Protein AF-0000000074491712 (afdb_homodimer)

Solvent-accessible surface area (backbone atoms only — not comparable to full-atom values): 19274 Å² total; per-residue (Å²): 120,82,74,76,78,60,51,28,36,34,35,52,38,65,71,47,64,37,21,52,49,26,50,54,48,39,61,74,57,46,64,56,90,56,31,32,39,34,42,34,32,68,41,78,50,74,58,82,58,86,63,70,78,71,62,66,70,62,84,66,76,57,68,66,53,56,50,50,48,52,49,50,49,52,51,52,49,53,50,49,50,54,47,42,73,74,40,67,84,36,53,76,43,80,44,80,40,74,35,70,92,52,58,65,32,59,56,52,40,47,52,38,59,75,66,60,30,55,30,37,37,32,35,27,54,47,58,89,79,50,86,63,40,54,52,41,69,49,57,46,48,33,60,24,61,39,75,36,23,31,34,41,28,48,34,74,67,74,74,67,86,62,90,66,55,74,73,59,80,80,68,108,122,81,72,75,78,60,51,27,37,35,36,50,38,64,77,47,67,38,23,52,49,25,50,53,49,40,62,75,57,46,64,56,91,55,30,32,39,33,41,32,33,67,40,77,52,74,56,82,58,84,62,72,77,72,64,64,72,60,85,66,77,57,68,67,54,56,50,50,48,51,48,51,49,52,50,52,49,52,49,49,49,54,48,41,73,76,40,67,83,35,51,74,44,79,42,79,42,74,33,71,93,52,58,64,33,57,56,52,39,48,51,38,60,74,68,60,30,55,31,37,37,31,35,28,55,45,57,89,80,51,85,63,38,53,52,41,70,48,57,46,48,33,59,24,61,38,73,36,23,32,36,41,28,47,32,74,67,73,76,68,86,66,90,53,56,79,59,64,74,81,69,104

Sequence (344 aa):
MPAPKARVIVVALDHTPTSAHALTYLLDNVVRLGDRLVLVSVGVTEGPEWADVVDAAAGVPDPNLKEAEAQAAALLHDAEKLVKDRFAGNEITVLRRPVTGSSVHNMIVEVCDEVNANLLVMGSRNRPGFKRIILGSVSDECAHRAKCAVLIVKDDRPEEEGNSRWPVWARLMPAPKARVIVVALDHTPTSAHALTYLLDNVVRLGDRLVLVSVGVTEGPEWADVVDAAAGVPDPNLKEAEAQAAALLHDAEKLVKDRFAGNEITVLRRPVTGSSVHNMIVEVCDEVNANLLVMGSRNRPGFKRIILGSVSDECAHRAKCAVLIVKDDRPEEEGNSRWPVWARL

Organism: Spizellomyces punctatus (strain DAOM BR117) (NCBI:txid645134)

Foldseek 3Di:
DPDPQAAEEEQEDDQDVQSVVQLVCCLVPPDDARHEYEYEYEAAPPDPDPDDPPPVVPPPDDPVNVVSVVLVVVVQVLSVVLCCVSHVRYHYHYYYHYDDVDDPLVVSQVVCVVVVHQEYIGEAEQDPPPPPRDGDPNLVVNCVPHPHHYHYHYDDPPPPPDPPRVPPPSVD/DPDPQAAEEEQEDDQDLQSVVQLVCCLVPPDDARHEYEYEYEAAPPDPDPDDPPPVVPPPDDPVNVVRVVLVVVVQVLSVVLCCVSHVRYHYHYYYHYPDVDDPLVVSQVVCVVVVHQEYIGEAEQDPPPPPRDGDPNLVVNCVPHPHHYHYHYDDPPPPPDPPRVHCPSVD

Nearest PDB structures (foldseek):
  1mjh-assembly1_B  TM=8.005E-01  e=1.257E-08  Methanocaldococcus jannaschii
  3hgm-assembly2_D  TM=7.617E-01  e=1.945E-07  Halomonas elongata
  6hcd-assembly1_A  TM=7.896E-01  e=8.667E-07  Archaeoglobus fulgidus
  2dum-assembly2_C  TM=7.178E-01  e=3.007E-07  Pyrococcus horikoshii OT3
  3hgm-assembly2_C  TM=7.707E-01  e=2.347E-06  Halomonas elongata

Structure (mmCIF, N/CA/C/O backbone):
data_AF-0000000074491712-model_v1
#
loop_
_entity.id
_entity.type
_entity.pdbx_description
1 polymer 'UspA domain-containing protein'
#
loop_
_atom_site.group_PDB
_atom_site.id
_atom_site.type_symbol
_atom_site.label_atom_id
_atom_site.label_alt_id
_atom_site.label_comp_id
_atom_site.label_asym_id
_atom_site.label_entity_id
_atom_site.label_seq_id
_atom_site.pdbx_PDB_ins_code
_atom_site.Cartn_x
_atom_site.Cartn_y
_atom_site.Cartn_z
_atom_site.occupancy
_atom_site.B_iso_or_equiv
_atom_site.auth_seq_id
_atom_site.auth_comp_id
_atom_site.auth_asym_id
_atom_site.auth_atom_id
_atom_site.pdbx_PDB_model_num
ATOM 1 N N . MET A 1 1 ? 22.047 12.461 -18.047 1 50.59 1 MET A N 1
ATOM 2 C CA . MET A 1 1 ? 20.703 11.938 -17.906 1 50.59 1 MET A CA 1
ATOM 3 C C . MET A 1 1 ? 19.953 12.625 -16.766 1 50.59 1 MET A C 1
ATOM 5 O O . MET A 1 1 ? 20.562 12.945 -15.734 1 50.59 1 MET A O 1
ATOM 9 N N . PRO A 1 2 ? 18.984 13.359 -17.219 1 55.28 2 PRO A N 1
ATOM 10 C CA . PRO A 1 2 ? 18.344 14.07 -16.109 1 55.28 2 PRO A CA 1
ATOM 11 C C . PRO A 1 2 ? 18.156 13.188 -14.867 1 55.28 2 PRO A C 1
ATOM 13 O O . PRO A 1 2 ? 18 11.969 -14.992 1 55.28 2 PRO A O 1
ATOM 16 N N . ALA A 1 3 ? 18.703 13.703 -13.766 1 60.53 3 ALA A N 1
ATOM 17 C CA . ALA A 1 3 ? 18.547 12.961 -12.516 1 60.53 3 ALA A CA 1
ATOM 18 C C . ALA A 1 3 ? 17.125 12.43 -12.359 1 60.53 3 ALA A C 1
ATOM 20 O O . ALA A 1 3 ? 16.172 13.078 -12.766 1 60.53 3 ALA A O 1
ATOM 21 N N . PRO A 1 4 ? 17.047 11.156 -12.164 1 68 4 PRO A N 1
ATOM 22 C CA . PRO A 1 4 ? 15.695 10.625 -12.008 1 68 4 PRO A CA 1
ATOM 23 C C . PRO A 1 4 ? 14.852 11.43 -11.023 1 68 4 PRO A C 1
ATOM 25 O O . PRO A 1 4 ? 15.383 11.984 -10.055 1 68 4 PRO A O 1
ATOM 28 N N . LYS A 1 5 ? 13.734 11.922 -11.5 1 80.38 5 LYS A N 1
ATOM 29 C CA . LYS A 1 5 ? 12.836 12.68 -10.641 1 80.38 5 LYS A CA 1
ATOM 30 C C . LYS A 1 5 ? 12.609 11.969 -9.312 1 80.38 5 LYS A C 1
ATOM 32 O O . LYS A 1 5 ? 12.398 10.758 -9.281 1 80.38 5 LYS A O 1
ATOM 37 N N . ALA A 1 6 ? 12.867 12.672 -8.203 1 91.75 6 ALA A N 1
ATOM 38 C CA . ALA A 1 6 ? 12.703 12.141 -6.855 1 91.75 6 ALA A CA 1
ATOM 39 C C . ALA A 1 6 ? 11.289 11.594 -6.656 1 91.75 6 ALA A C 1
ATOM 41 O O . ALA A 1 6 ? 10.312 12.188 -7.113 1 91.75 6 ALA A O 1
ATOM 42 N N . ARG A 1 7 ? 11.203 10.461 -6.141 1 96.12 7 ARG A N 1
ATOM 43 C CA . ARG A 1 7 ? 9.906 9.922 -5.73 1 96.12 7 ARG A CA 1
ATOM 44 C C . ARG A 1 7 ? 9.281 10.773 -4.629 1 96.12 7 ARG A C 1
ATOM 46 O O . ARG A 1 7 ? 9.961 11.156 -3.676 1 96.12 7 ARG A O 1
ATOM 53 N N . VAL A 1 8 ? 8.031 11.125 -4.852 1 98 8 VAL A N 1
ATOM 54 C CA . VAL A 1 8 ? 7.305 11.891 -3.844 1 98 8 VAL A CA 1
ATOM 55 C C . VAL A 1 8 ? 6.391 10.961 -3.049 1 98 8 VAL A C 1
ATOM 57 O O . VAL A 1 8 ? 5.488 10.328 -3.613 1 98 8 VAL A O 1
ATOM 60 N N . ILE A 1 9 ? 6.59 10.883 -1.77 1 98.38 9 ILE A N 1
ATOM 61 C CA . ILE A 1 9 ? 5.824 10.016 -0.88 1 98.38 9 ILE A CA 1
ATOM 62 C C . ILE A 1 9 ? 5.047 10.867 0.121 1 98.38 9 ILE A C 1
ATOM 64 O O . ILE A 1 9 ? 5.633 11.672 0.854 1 98.38 9 ILE A O 1
ATOM 68 N N . VAL A 1 10 ? 3.717 10.695 0.136 1 98.31 10 VAL A N 1
ATOM 69 C CA . VAL A 1 10 ? 2.852 11.391 1.085 1 98.31 10 VAL A CA 1
ATOM 70 C C . VAL A 1 10 ? 2.488 10.445 2.232 1 98.31 10 VAL A C 1
ATOM 72 O O . VAL A 1 10 ? 2.113 9.297 2.006 1 98.31 10 VAL A O 1
ATOM 75 N N . VAL A 1 11 ? 2.635 10.938 3.438 1 97.56 11 VAL A N 1
ATOM 76 C CA . VAL A 1 11 ? 2.223 10.188 4.621 1 97.56 11 VAL A CA 1
ATOM 77 C C . VAL A 1 11 ? 1.114 10.945 5.352 1 97.56 11 VAL A C 1
ATOM 79 O O . VAL A 1 11 ? 1.299 12.094 5.75 1 97.56 11 VAL A O 1
ATOM 82 N N . ALA A 1 12 ? -0.032 10.266 5.461 1 94.94 12 ALA A N 1
ATOM 83 C CA . ALA A 1 12 ? -1.134 10.844 6.227 1 94.94 12 ALA A CA 1
ATOM 84 C C . ALA A 1 12 ? -0.988 10.539 7.715 1 94.94 12 ALA A C 1
ATOM 86 O O . ALA A 1 12 ? -0.988 9.375 8.117 1 94.94 12 ALA A O 1
ATOM 87 N N . LEU A 1 13 ? -0.899 11.586 8.469 1 91.69 13 LEU A N 1
ATOM 88 C CA . LEU A 1 13 ? -0.65 11.43 9.898 1 91.69 13 LEU A CA 1
ATOM 89 C C . LEU A 1 13 ? -1.792 12.031 10.719 1 91.69 13 LEU A C 1
ATOM 91 O O . LEU A 1 13 ? -2.348 13.062 10.352 1 91.69 13 LEU A O 1
ATOM 95 N N . ASP A 1 14 ? -2.135 11.219 11.734 1 81.19 14 ASP A N 1
ATOM 96 C CA . ASP A 1 14 ? -3.041 11.742 12.758 1 81.19 14 ASP A CA 1
ATOM 97 C C . ASP A 1 14 ? -2.475 11.531 14.156 1 81.19 14 ASP A C 1
ATOM 99 O O . ASP A 1 14 ? -1.271 11.312 14.32 1 81.19 14 ASP A O 1
ATOM 103 N N . HIS A 1 15 ? -3.285 11.656 15.18 1 74.44 15 HIS A N 1
ATOM 104 C CA . HIS A 1 15 ? -2.777 11.609 16.547 1 74.44 15 HIS A CA 1
ATOM 105 C C . HIS A 1 15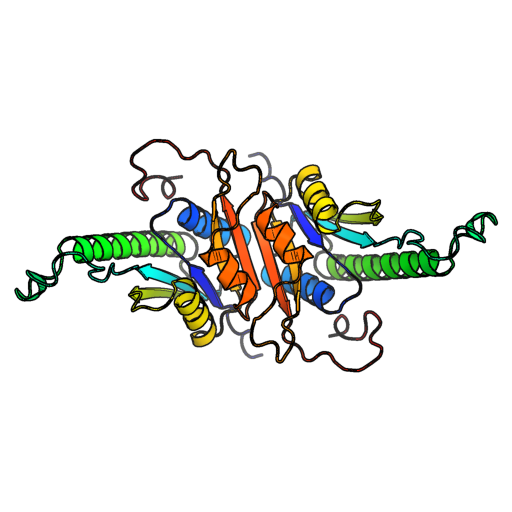 ? -2.756 10.172 17.078 1 74.44 15 HIS A C 1
ATOM 107 O O . HIS A 1 15 ? -2.389 9.938 18.234 1 74.44 15 HIS A O 1
ATOM 113 N N . THR A 1 16 ? -3.074 9.25 16.219 1 74.88 16 THR A N 1
ATOM 114 C CA . THR A 1 16 ? -3.182 7.867 16.672 1 74.88 16 THR A CA 1
ATOM 115 C C . THR A 1 16 ? -1.846 7.148 16.516 1 74.88 16 THR A C 1
ATOM 117 O O . THR A 1 16 ? -1.044 7.484 15.648 1 74.88 16 THR A O 1
ATOM 120 N N . PRO A 1 17 ? -1.584 6.16 17.344 1 78.62 17 PRO A N 1
ATOM 121 C CA . PRO A 1 17 ? -0.39 5.324 17.188 1 78.62 17 PRO A CA 1
ATOM 122 C C . PRO A 1 17 ? -0.331 4.613 15.844 1 78.62 17 PRO A C 1
ATOM 124 O O . PRO A 1 17 ? 0.758 4.324 15.344 1 78.62 17 PRO A O 1
ATOM 127 N N . THR A 1 18 ? -1.456 4.445 15.289 1 84.5 18 THR A N 1
ATOM 128 C CA . THR A 1 18 ? -1.549 3.748 14.008 1 84.5 18 THR A CA 1
ATOM 129 C C . THR A 1 18 ? -0.843 4.539 12.914 1 84.5 18 THR A C 1
ATOM 131 O O . THR A 1 18 ? -0.103 3.971 12.102 1 84.5 18 THR A O 1
ATOM 134 N N . SER A 1 19 ? -1.034 5.828 12.914 1 88.81 19 SER A N 1
ATOM 135 C CA . SER A 1 19 ? -0.388 6.652 11.898 1 88.81 19 SER A CA 1
ATOM 136 C C . SER A 1 19 ? 1.112 6.762 12.148 1 88.81 19 SER A C 1
ATOM 138 O O . SER A 1 19 ? 1.899 6.84 11.203 1 88.81 19 SER A O 1
ATOM 140 N N . ALA A 1 20 ? 1.536 6.75 13.391 1 86 20 ALA A N 1
ATOM 141 C CA . ALA A 1 20 ? 2.959 6.742 13.719 1 86 20 ALA A CA 1
ATOM 142 C C . ALA A 1 20 ? 3.623 5.449 13.258 1 86 20 ALA A C 1
ATOM 144 O O . ALA A 1 20 ? 4.746 5.469 12.742 1 86 20 ALA A O 1
ATOM 145 N N . HIS A 1 21 ? 2.904 4.41 13.516 1 90.44 21 HIS A N 1
ATOM 146 C CA . HIS A 1 21 ? 3.406 3.123 13.055 1 90.44 21 HIS A CA 1
ATOM 147 C C . HIS A 1 21 ? 3.564 3.107 11.531 1 90.44 21 HIS A C 1
ATOM 149 O O . HIS A 1 21 ? 4.539 2.562 11.016 1 90.44 21 HIS A O 1
ATOM 155 N N . ALA A 1 22 ? 2.645 3.75 10.875 1 94.62 22 ALA A N 1
ATOM 156 C CA . ALA A 1 22 ? 2.723 3.824 9.422 1 94.62 22 ALA A CA 1
ATOM 157 C C . ALA A 1 22 ? 3.975 4.574 8.977 1 94.62 22 ALA A C 1
ATOM 159 O O . ALA A 1 22 ? 4.648 4.164 8.031 1 94.62 22 ALA A O 1
ATOM 160 N N . LEU A 1 23 ? 4.281 5.633 9.672 1 94.5 23 LEU A N 1
ATOM 161 C CA . LEU A 1 23 ? 5.48 6.398 9.352 1 94.5 23 LEU A CA 1
ATOM 162 C C . LEU A 1 23 ? 6.734 5.559 9.57 1 94.5 23 LEU A C 1
ATOM 164 O O . LEU A 1 23 ? 7.609 5.496 8.703 1 94.5 23 LEU A O 1
ATOM 168 N N . THR A 1 24 ? 6.82 4.922 10.695 1 93.25 24 THR A N 1
ATOM 169 C CA . THR A 1 24 ? 7.984 4.098 11 1 93.25 24 THR A CA 1
ATOM 170 C C . THR A 1 24 ? 8.125 2.967 9.984 1 93.25 24 THR A C 1
ATOM 172 O O . THR A 1 24 ? 9.234 2.682 9.516 1 93.25 24 THR A O 1
ATOM 175 N N . TYR A 1 25 ? 7.004 2.373 9.688 1 94.62 25 TYR A N 1
ATOM 176 C CA . TYR A 1 25 ? 7.016 1.324 8.672 1 94.62 25 TYR A CA 1
ATOM 177 C C . TYR A 1 25 ? 7.574 1.847 7.352 1 94.62 25 TYR A C 1
ATOM 179 O O . TYR A 1 25 ? 8.406 1.191 6.719 1 94.62 25 TYR A O 1
ATOM 187 N N . LEU A 1 26 ? 7.062 2.975 6.926 1 96.81 26 LEU A N 1
ATOM 188 C CA . LEU A 1 26 ? 7.523 3.605 5.691 1 96.81 26 LEU A CA 1
ATOM 189 C C . LEU A 1 26 ? 9.031 3.816 5.719 1 96.81 26 LEU A C 1
ATOM 191 O O . LEU A 1 26 ? 9.734 3.457 4.77 1 96.81 26 LEU A O 1
ATOM 195 N N . LEU A 1 27 ? 9.539 4.328 6.781 1 95.75 27 LEU A N 1
ATOM 196 C CA . LEU A 1 27 ? 10.953 4.652 6.902 1 95.75 27 LEU A CA 1
ATOM 197 C C . LEU A 1 27 ? 11.805 3.387 6.91 1 95.75 27 LEU A C 1
ATOM 199 O O . LEU A 1 27 ? 12.906 3.369 6.359 1 95.75 27 LEU A O 1
ATOM 203 N N . ASP A 1 28 ? 11.273 2.33 7.445 1 94.06 28 ASP A N 1
ATOM 204 C CA . ASP A 1 28 ? 12.016 1.077 7.574 1 94.06 28 ASP A CA 1
ATOM 205 C C . ASP A 1 28 ? 11.984 0.282 6.27 1 94.06 28 ASP A C 1
ATOM 207 O O . ASP A 1 28 ? 12.922 -0.46 5.969 1 94.06 28 ASP A O 1
ATOM 211 N N . ASN A 1 29 ? 10.953 0.519 5.461 1 95.62 29 ASN A N 1
ATOM 212 C CA . ASN A 1 29 ? 10.727 -0.506 4.445 1 95.62 29 ASN A CA 1
ATOM 213 C C . ASN A 1 29 ? 10.688 0.094 3.043 1 95.62 29 ASN A C 1
ATOM 215 O O . ASN A 1 29 ? 10.867 -0.618 2.053 1 95.62 29 ASN A O 1
ATOM 219 N N . VAL A 1 30 ? 10.445 1.402 2.914 1 96.69 30 VAL A N 1
ATOM 220 C CA . VAL A 1 30 ? 10.109 1.89 1.582 1 96.69 30 VAL A CA 1
ATOM 221 C C . VAL A 1 30 ? 11.031 3.045 1.202 1 96.69 30 VAL A C 1
ATOM 223 O O . VAL A 1 30 ? 11.562 3.084 0.089 1 96.69 30 VAL A O 1
ATOM 226 N N . VAL A 1 31 ? 11.352 3.957 2.15 1 96.5 31 VAL A N 1
ATOM 227 C CA . VAL A 1 31 ? 12.039 5.211 1.862 1 96.5 31 VAL A CA 1
ATOM 228 C C . VAL A 1 31 ? 13.469 4.918 1.406 1 96.5 31 VAL A C 1
ATOM 230 O O . VAL A 1 31 ? 14.117 4.012 1.93 1 96.5 31 VAL A O 1
ATOM 233 N N . ARG A 1 32 ? 13.93 5.664 0.435 1 94.25 32 ARG A N 1
ATOM 234 C CA . ARG A 1 32 ? 15.297 5.664 -0.067 1 94.25 32 ARG A CA 1
ATOM 235 C C . ARG A 1 32 ? 15.883 7.07 -0.066 1 94.25 32 ARG A C 1
ATOM 237 O O . ARG A 1 32 ? 15.148 8.055 0.039 1 94.25 32 ARG A O 1
ATOM 244 N N . LEU A 1 33 ? 17.141 7.047 -0.176 1 92.06 33 LEU A N 1
ATOM 245 C CA . LEU A 1 33 ? 17.797 8.344 -0.329 1 92.06 33 LEU A CA 1
ATOM 246 C C . LEU A 1 33 ? 17.328 9.039 -1.601 1 92.06 33 LEU A C 1
ATOM 248 O O . LEU A 1 33 ? 17.203 8.406 -2.652 1 92.06 33 LEU A O 1
ATOM 252 N N . GLY A 1 34 ? 16.969 10.281 -1.46 1 93.56 34 GLY A N 1
ATOM 253 C CA . GLY A 1 34 ? 16.531 11.062 -2.607 1 93.56 34 GLY A CA 1
ATOM 254 C C . GLY A 1 34 ? 15.031 11.234 -2.676 1 93.56 34 GLY A C 1
ATOM 255 O O . GLY A 1 34 ? 14.531 12.094 -3.406 1 93.56 34 GLY A O 1
ATOM 256 N N . ASP A 1 35 ? 14.305 10.453 -1.903 1 96.81 35 ASP A N 1
ATOM 257 C CA . ASP A 1 35 ? 12.859 10.609 -1.852 1 96.81 35 ASP A CA 1
ATOM 258 C C . ASP A 1 35 ? 12.461 11.961 -1.265 1 96.81 35 ASP A C 1
ATOM 260 O O . ASP A 1 35 ? 13.195 12.523 -0.443 1 96.81 35 ASP A O 1
ATOM 264 N N . ARG A 1 36 ? 11.367 12.469 -1.713 1 97.5 36 ARG A N 1
ATOM 265 C CA . ARG A 1 36 ? 10.719 13.617 -1.091 1 97.5 36 ARG A CA 1
ATOM 266 C C . ARG A 1 36 ? 9.523 13.18 -0.246 1 97.5 36 ARG A C 1
ATOM 268 O O . ARG A 1 36 ? 8.586 12.555 -0.757 1 97.5 36 ARG A O 1
ATOM 275 N N . LEU A 1 37 ? 9.594 13.492 1.003 1 97.62 37 LEU A N 1
ATOM 276 C CA . LEU A 1 37 ? 8.531 13.094 1.916 1 97.62 37 LEU A CA 1
ATOM 277 C C . LEU A 1 37 ? 7.621 14.266 2.248 1 97.62 37 LEU A C 1
ATOM 279 O O . LEU A 1 37 ? 8.102 15.359 2.574 1 97.62 37 LEU A O 1
ATOM 283 N N . VAL A 1 38 ? 6.34 14.062 2.111 1 97.56 38 VAL A N 1
ATOM 284 C CA . VAL A 1 38 ? 5.328 15.039 2.494 1 97.56 38 VAL A CA 1
ATOM 285 C C . VAL A 1 38 ? 4.496 14.492 3.652 1 97.56 38 VAL A C 1
ATOM 287 O O . VAL A 1 38 ? 3.732 13.539 3.482 1 97.56 38 VAL A O 1
ATOM 290 N N . LEU A 1 39 ? 4.68 15.047 4.797 1 96 39 LEU A N 1
ATOM 291 C CA . LEU A 1 39 ? 3.896 14.695 5.977 1 96 39 LEU A CA 1
ATOM 292 C C . LEU A 1 39 ? 2.65 15.562 6.078 1 96 39 LEU A C 1
ATOM 294 O O . LEU A 1 39 ? 2.75 16.781 6.211 1 96 39 LEU A O 1
ATOM 298 N N . VAL A 1 40 ? 1.49 14.914 6.016 1 93.69 40 VAL A N 1
ATOM 299 C CA . VAL A 1 40 ? 0.262 15.703 5.996 1 93.69 40 VAL A CA 1
ATOM 300 C C . VAL A 1 40 ? -0.616 15.32 7.184 1 93.69 40 VAL A C 1
ATOM 302 O O . VAL A 1 40 ? -0.769 14.133 7.496 1 93.69 40 VAL A O 1
ATOM 305 N N . SER A 1 41 ? -1.112 16.234 7.879 1 88.75 41 SER A N 1
ATOM 306 C CA . SER A 1 41 ? -2.129 16.062 8.906 1 88.75 41 SER A CA 1
ATOM 307 C C . SER A 1 41 ? -3.381 16.875 8.594 1 88.75 41 SER A C 1
ATOM 309 O O . SER A 1 41 ? -3.301 18.078 8.344 1 88.75 41 SER A O 1
ATOM 311 N N . VAL A 1 42 ? -4.48 16.062 8.555 1 80.38 42 VAL A N 1
ATOM 312 C CA . VAL A 1 42 ? -5.758 16.719 8.281 1 80.38 42 VAL A CA 1
ATOM 313 C C . VAL A 1 42 ? -6.539 16.875 9.586 1 80.38 42 VAL A C 1
ATOM 315 O O . VAL A 1 42 ? -6.789 15.898 10.297 1 80.38 42 VAL A O 1
ATOM 318 N N . GLY A 1 43 ? -6.621 18.016 10.18 1 69.56 43 GLY A N 1
ATOM 319 C CA . GLY A 1 43 ? -7.301 18.312 11.43 1 69.56 43 GLY A CA 1
ATOM 320 C C . GLY A 1 43 ? -8.789 18.562 11.258 1 69.56 43 GLY A C 1
ATOM 321 O O . GLY A 1 43 ? -9.211 19.141 10.258 1 69.56 43 GLY A O 1
ATOM 322 N N . VAL A 1 44 ? -9.664 17.641 11.961 1 51.94 44 VAL A N 1
ATOM 323 C CA . VAL A 1 44 ? -11.086 17.984 11.969 1 51.94 44 VAL A CA 1
ATOM 324 C C . VAL A 1 44 ? -11.312 19.188 12.867 1 51.94 44 VAL A C 1
ATOM 326 O O . VAL A 1 44 ? -10.977 19.172 14.047 1 51.94 44 VAL A O 1
ATOM 329 N N . THR A 1 45 ? -11.273 20.312 12.312 1 46.19 45 THR A N 1
ATOM 330 C CA . THR A 1 45 ? -11.766 21.438 13.094 1 46.19 45 THR A CA 1
ATOM 331 C C . THR A 1 45 ? -13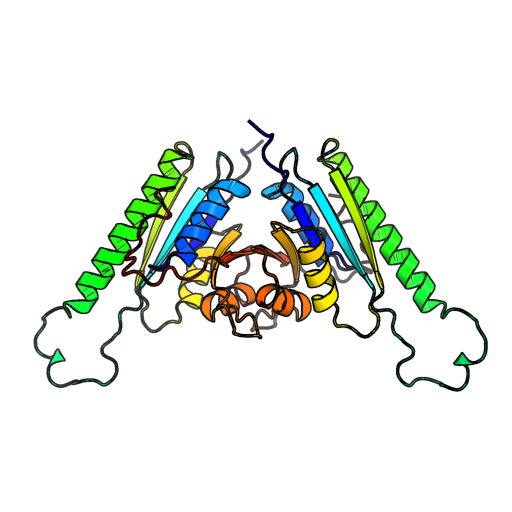.266 21.297 13.367 1 46.19 45 THR A C 1
ATOM 333 O O . THR A 1 45 ? -14.047 21.047 12.445 1 46.19 45 THR A O 1
ATOM 336 N N . GLU A 1 46 ? -13.562 20.438 14.414 1 41.78 46 GLU A N 1
ATOM 337 C CA . GLU A 1 46 ? -14.969 20.469 14.797 1 41.78 46 GLU A CA 1
ATOM 338 C C . GLU A 1 46 ? -15.602 21.812 14.43 1 41.78 46 GLU A C 1
ATOM 340 O O . GLU A 1 46 ? -15.172 22.859 14.93 1 41.78 46 GLU A O 1
ATOM 345 N N . GLY A 1 47 ? -15.844 22.062 13.344 1 40.31 47 GLY A N 1
ATOM 346 C CA . GLY A 1 47 ? -16.797 23.156 13.359 1 40.31 47 GLY A CA 1
ATOM 347 C C . GLY A 1 47 ? -17.812 23.062 14.484 1 40.31 47 GLY A C 1
ATOM 348 O O . GLY A 1 47 ? -17.984 22 15.078 1 40.31 47 GLY A O 1
ATOM 349 N N . PRO A 1 48 ? -18.312 24.141 15.109 1 35.84 48 PRO A N 1
ATOM 350 C CA . PRO A 1 48 ? -19.5 24.062 15.977 1 35.84 48 PRO A CA 1
ATOM 351 C C . PRO A 1 48 ? -20.547 23.094 15.461 1 35.84 48 PRO A C 1
ATOM 353 O O . PRO A 1 48 ? -21.109 23.281 14.383 1 35.84 48 PRO A O 1
ATOM 356 N N . GLU A 1 49 ? -20.406 21.891 15.242 1 36.81 49 GLU A N 1
ATOM 357 C CA . GLU A 1 49 ? -21.766 21.375 15.078 1 36.81 49 GLU A CA 1
ATOM 358 C C . GLU A 1 49 ? -22.781 22.266 15.805 1 36.81 49 GLU A C 1
ATOM 360 O O . GLU A 1 49 ? -22.391 23.203 16.5 1 36.81 49 GLU A O 1
ATOM 365 N N . TRP A 1 50 ? -24.109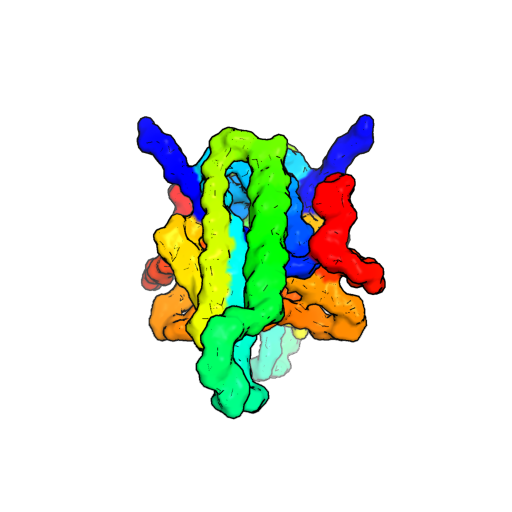 21.578 16.094 1 33.75 50 TRP A N 1
ATOM 366 C CA . TRP A 1 50 ? -25.266 22.141 16.766 1 33.75 50 TRP A CA 1
ATOM 367 C C . TRP A 1 50 ? -24.875 22.703 18.141 1 33.75 50 TRP A C 1
ATOM 369 O O . TRP A 1 50 ? -25.75 23.078 18.922 1 33.75 50 TRP A O 1
ATOM 379 N N . ALA A 1 51 ? -23.875 22.438 18.703 1 33.28 51 ALA A N 1
ATOM 380 C CA . ALA A 1 51 ? -24.156 23.078 19.984 1 33.28 51 ALA A CA 1
ATOM 381 C C . ALA A 1 51 ? -24.484 24.562 19.781 1 33.28 51 ALA A C 1
ATOM 383 O O . ALA A 1 51 ? -24.328 25.094 18.688 1 33.28 51 ALA A O 1
ATOM 384 N N . ASP A 1 52 ? -24.375 25.516 20.859 1 33.59 52 ASP A N 1
ATOM 385 C CA . ASP A 1 52 ? -25.016 26.797 21.109 1 33.59 52 ASP A CA 1
ATOM 386 C C . ASP A 1 52 ? -24.562 27.844 20.094 1 33.59 52 ASP A C 1
ATOM 388 O O . ASP A 1 52 ? -23.375 28.156 20.016 1 33.59 52 ASP A O 1
ATOM 392 N N . VAL A 1 53 ? -25.078 27.969 18.859 1 36.31 53 VAL A N 1
ATOM 393 C CA . VAL A 1 53 ? -25.312 29.172 18.078 1 36.31 53 VAL A CA 1
ATOM 394 C C . VAL A 1 53 ? -25.156 30.406 18.969 1 36.31 53 VAL A C 1
ATOM 396 O O . VAL A 1 53 ? -24.953 31.516 18.469 1 36.31 53 VAL A O 1
ATOM 399 N N . VAL A 1 54 ? -25.656 30.172 20.266 1 35.5 54 VAL A N 1
ATOM 400 C CA . VAL A 1 54 ? -25.781 31.391 21.062 1 35.5 54 VAL A CA 1
ATOM 401 C C . VAL A 1 54 ? -24.391 31.984 21.312 1 35.5 54 VAL A C 1
ATOM 403 O O . VAL A 1 54 ? -24.219 33.219 21.266 1 35.5 54 VAL A O 1
ATOM 406 N N . ASP A 1 55 ? -23.438 31.094 21.812 1 36.16 55 ASP A N 1
ATOM 407 C CA . ASP A 1 55 ? -22.297 31.844 22.328 1 36.16 55 ASP A CA 1
ATOM 408 C C . ASP A 1 55 ? -21.25 32.094 21.25 1 36.16 55 ASP A C 1
ATOM 410 O O . ASP A 1 55 ? -20.172 32.594 21.516 1 36.16 55 ASP A O 1
ATOM 414 N N . ALA A 1 56 ? -21.359 31.578 20.062 1 39.66 56 ALA A N 1
ATOM 415 C CA . ALA A 1 56 ? -20.438 31.875 18.984 1 39.66 56 ALA A CA 1
ATOM 416 C C . ALA A 1 56 ? -20.328 33.375 18.734 1 39.66 56 ALA A C 1
ATOM 418 O O . ALA A 1 56 ? -19.578 33.812 17.859 1 39.66 56 ALA A O 1
ATOM 419 N N . ALA A 1 57 ? -21.172 34.062 19.172 1 38.03 57 ALA A N 1
ATOM 420 C CA . ALA A 1 57 ? -21.047 35.531 19.031 1 38.03 57 ALA A CA 1
ATOM 421 C C . ALA A 1 57 ? -19.703 36 19.547 1 38.03 57 ALA A C 1
ATOM 423 O O . ALA A 1 57 ? -19.25 37.094 19.203 1 38.03 57 ALA A O 1
ATOM 424 N N . ALA A 1 58 ? -19.297 35.5 20.875 1 41.53 58 ALA A N 1
ATOM 425 C CA . ALA A 1 58 ? -18.109 36.156 21.391 1 41.53 58 ALA A CA 1
ATOM 426 C C . ALA A 1 58 ? -16.828 35.562 20.812 1 41.53 58 ALA A C 1
ATOM 428 O O . ALA A 1 58 ? -16.75 34.344 20.625 1 41.53 58 ALA A O 1
ATOM 429 N N . GLY A 1 59 ? -16.078 36 19.812 1 42.72 59 GLY A N 1
ATOM 430 C CA . GLY A 1 59 ? -14.812 35.938 19.078 1 42.72 59 GLY A CA 1
ATOM 431 C C . GLY A 1 59 ? -13.828 34.969 19.688 1 42.72 59 GLY A C 1
ATOM 432 O O . GLY A 1 59 ? -12.617 35.094 19.469 1 42.72 59 GLY A O 1
ATOM 433 N N . VAL A 1 60 ? -14.07 34.281 20.875 1 42.84 60 VAL A N 1
ATOM 434 C CA . VAL A 1 60 ? -13.023 33.531 21.531 1 42.84 60 VAL A CA 1
ATOM 435 C C . VAL A 1 60 ? -12.789 32.219 20.781 1 42.84 60 VAL A C 1
ATOM 437 O O . VAL A 1 60 ? -13.727 31.453 20.531 1 42.84 60 VAL A O 1
ATOM 440 N N . PRO A 1 61 ? -11.688 32.125 19.953 1 50.34 61 PRO A N 1
ATOM 441 C CA . PRO A 1 61 ? -11.328 30.828 19.375 1 50.34 61 PRO A CA 1
ATOM 442 C C . PRO A 1 61 ? -11.594 29.656 20.312 1 50.34 61 PRO A C 1
ATOM 444 O O . PRO A 1 61 ? -11.43 29.797 21.531 1 50.34 61 PRO A O 1
ATOM 447 N N . ASP A 1 62 ? -12.43 28.672 20.047 1 53.06 62 ASP A N 1
ATOM 448 C CA . ASP A 1 62 ? -12.766 27.5 20.844 1 53.06 62 ASP A CA 1
ATOM 449 C C . ASP A 1 62 ? -11.508 26.812 21.375 1 53.06 62 ASP A C 1
ATOM 451 O O . ASP A 1 62 ? -10.594 26.5 20.609 1 53.06 62 ASP A O 1
ATOM 455 N N . PRO A 1 63 ? -11.055 27.016 22.656 1 56.59 63 PRO A N 1
ATOM 456 C CA . PRO A 1 63 ? -9.906 26.375 23.297 1 56.59 63 PRO A CA 1
ATOM 457 C C . PRO A 1 63 ? -9.656 24.969 22.781 1 56.59 63 PRO A C 1
ATOM 459 O O . PRO A 1 63 ? -8.5 24.516 22.719 1 56.59 63 PRO A O 1
ATOM 462 N N . ASN A 1 64 ? -10.711 24.312 22.312 1 58.38 64 ASN A N 1
ATOM 463 C CA . ASN A 1 64 ? -10.562 22.953 21.828 1 58.38 64 ASN A CA 1
ATOM 464 C C . ASN A 1 64 ? -9.875 22.906 20.469 1 58.38 64 ASN A C 1
ATOM 466 O O . ASN A 1 64 ? -9.062 22.031 20.203 1 58.38 64 ASN A O 1
ATOM 470 N N . LEU A 1 65 ? -10.078 23.969 19.75 1 62.34 65 LEU A N 1
ATOM 471 C CA . LEU A 1 65 ? -9.453 24.031 18.438 1 62.34 65 LEU A CA 1
ATOM 472 C C . LEU A 1 65 ? -7.965 24.328 18.547 1 62.34 65 LEU A C 1
ATOM 474 O O . LEU A 1 65 ? -7.148 23.75 17.828 1 62.34 65 LEU A O 1
ATOM 478 N N . LYS A 1 66 ? -7.664 25.25 19.453 1 64.12 66 LYS A N 1
ATOM 479 C CA . LYS A 1 66 ? -6.258 25.594 19.656 1 64.12 66 LYS A CA 1
ATOM 480 C C . LYS A 1 66 ? -5.465 24.406 20.172 1 64.12 66 LYS A C 1
ATOM 482 O O . LYS A 1 66 ? -4.316 24.203 19.781 1 64.12 66 LYS A O 1
ATOM 487 N N . GLU A 1 67 ? -6.082 23.703 21.016 1 66.88 67 GLU A N 1
ATOM 488 C CA . GLU A 1 67 ? -5.422 22.531 21.562 1 66.88 67 GLU A CA 1
ATOM 489 C C . GLU A 1 67 ? -5.211 21.453 20.5 1 66.88 67 GLU A C 1
ATOM 491 O O . GLU A 1 67 ? -4.156 20.828 20.438 1 66.88 67 GLU A O 1
ATOM 496 N N . ALA A 1 68 ? -6.203 21.344 19.688 1 64.75 68 ALA A N 1
ATOM 497 C CA . ALA A 1 68 ? -6.102 20.375 18.594 1 64.75 68 ALA A CA 1
ATOM 498 C C . ALA A 1 68 ? -5.004 20.766 17.609 1 64.75 68 ALA A C 1
ATOM 500 O O . ALA A 1 68 ? -4.242 19.906 17.156 1 64.75 68 ALA A O 1
ATOM 501 N N . GLU A 1 69 ? -4.902 21.984 17.422 1 68.25 69 GLU A N 1
ATOM 502 C CA . GLU A 1 69 ? -3.877 22.484 16.516 1 68.25 69 GLU A CA 1
ATOM 503 C C . GLU A 1 69 ? -2.48 22.297 17.094 1 68.25 69 GLU A C 1
ATOM 505 O O . GLU A 1 69 ? -1.54 21.953 16.375 1 68.25 69 GLU A O 1
ATOM 510 N N . ALA A 1 70 ? -2.426 22.625 18.359 1 72.38 70 ALA A N 1
ATOM 511 C CA . ALA A 1 70 ? -1.134 22.469 19.031 1 72.38 70 ALA A CA 1
ATOM 512 C C . ALA A 1 70 ? -0.697 21 19.031 1 72.38 70 ALA A C 1
ATOM 514 O O . ALA A 1 70 ? 0.483 20.703 18.844 1 72.38 70 ALA A O 1
ATOM 515 N N . GLN A 1 71 ? -1.609 20.172 19.172 1 70.56 71 GLN A N 1
ATOM 516 C CA . GLN A 1 71 ? -1.316 18.75 19.172 1 70.56 71 GLN A CA 1
ATOM 517 C C . GLN A 1 71 ? -0.872 18.281 17.781 1 70.56 71 GLN A C 1
ATOM 519 O O . GLN A 1 71 ? 0.085 17.516 17.656 1 70.56 71 GLN A O 1
ATOM 524 N N . ALA A 1 72 ? -1.574 18.781 16.812 1 71.38 72 ALA A N 1
ATOM 525 C CA . ALA A 1 72 ? -1.205 18.422 15.453 1 71.38 72 ALA A CA 1
ATOM 526 C C . ALA A 1 72 ? 0.195 18.922 15.109 1 71.38 72 ALA A C 1
ATOM 528 O O . ALA A 1 72 ? 0.98 18.219 14.477 1 71.38 72 ALA A O 1
ATOM 529 N N . ALA A 1 73 ? 0.495 20.062 15.617 1 76.44 73 ALA A N 1
ATOM 530 C CA . ALA A 1 73 ? 1.808 20.656 15.359 1 76.44 73 ALA A CA 1
ATOM 531 C C . ALA A 1 73 ? 2.912 19.844 16.047 1 76.44 73 ALA A C 1
ATOM 533 O O . ALA A 1 73 ? 3.967 19.609 15.453 1 76.44 73 ALA A O 1
ATOM 534 N N . ALA A 1 74 ? 2.635 19.484 17.219 1 80.25 74 ALA A N 1
ATOM 535 C CA . ALA A 1 74 ? 3.625 18.703 17.953 1 80.25 74 ALA A CA 1
ATOM 536 C C . ALA A 1 74 ? 3.859 17.344 17.297 1 80.25 74 ALA A C 1
ATOM 538 O O . ALA A 1 74 ? 5 16.891 17.172 1 80.25 74 ALA A O 1
ATOM 539 N N . LEU A 1 75 ? 2.807 16.781 16.844 1 78 75 LEU A N 1
ATOM 540 C CA . LEU A 1 75 ? 2.879 15.492 16.156 1 78 75 LEU A CA 1
ATOM 541 C C . LEU A 1 75 ? 3.73 15.602 14.898 1 78 75 LEU A C 1
ATOM 543 O O . LEU A 1 75 ? 4.609 14.773 14.664 1 78 75 LEU A O 1
ATOM 547 N N . LEU A 1 76 ? 3.475 16.594 14.133 1 83.69 76 LEU A N 1
ATOM 548 C CA . LEU A 1 76 ? 4.176 16.766 12.867 1 83.69 76 LEU A CA 1
ATOM 549 C C . LEU A 1 76 ? 5.641 17.094 13.094 1 83.69 76 LEU A C 1
ATOM 551 O O . LEU A 1 76 ? 6.512 16.688 12.328 1 83.69 76 LEU A O 1
ATOM 555 N N . HIS A 1 77 ? 5.832 17.812 14.195 1 86.44 77 HIS A N 1
ATOM 556 C CA . HIS A 1 77 ? 7.215 18.125 14.539 1 86.44 77 HIS A CA 1
ATOM 557 C C . HIS A 1 77 ? 7.992 16.859 14.906 1 86.44 77 HIS A C 1
ATOM 559 O O . HIS A 1 77 ? 9.117 16.672 14.438 1 86.44 77 HIS A O 1
ATOM 565 N N . ASP A 1 78 ? 7.426 16.062 15.656 1 88 78 ASP A N 1
ATOM 566 C CA . ASP A 1 78 ? 8.062 14.805 16.047 1 88 78 ASP A CA 1
ATOM 567 C C . ASP A 1 78 ? 8.281 13.898 14.836 1 88 78 ASP A C 1
ATOM 569 O O . ASP A 1 78 ? 9.328 13.258 14.719 1 88 78 ASP A O 1
ATOM 573 N N . ALA A 1 79 ? 7.312 13.898 14.008 1 89.38 79 ALA A N 1
ATOM 574 C CA . ALA A 1 79 ? 7.422 13.102 12.789 1 89.38 79 ALA A CA 1
ATOM 575 C C . ALA A 1 79 ? 8.555 13.609 11.898 1 89.38 79 ALA A C 1
ATOM 577 O O . ALA A 1 79 ? 9.336 12.812 11.367 1 89.38 79 ALA A O 1
ATOM 578 N N . GLU A 1 80 ? 8.602 14.875 11.773 1 91.12 80 GLU A N 1
ATOM 579 C CA . GLU A 1 80 ? 9.664 15.484 10.977 1 91.12 80 GLU A CA 1
ATOM 580 C C . GLU A 1 80 ? 11.039 15.141 11.539 1 91.12 80 GLU A C 1
ATOM 582 O O . GLU A 1 80 ? 11.961 14.812 10.789 1 91.12 80 GLU A O 1
ATOM 587 N N . LYS A 1 81 ? 11.172 15.227 12.789 1 91.38 81 LYS A N 1
ATOM 588 C CA . LYS A 1 81 ? 12.445 14.914 13.445 1 91.38 81 LYS A CA 1
ATOM 589 C C . LYS A 1 81 ? 12.844 13.461 13.211 1 91.38 81 LYS A C 1
ATOM 591 O O . LYS A 1 81 ? 14.008 13.164 12.938 1 91.38 81 LYS A O 1
ATOM 596 N N . LEU A 1 82 ? 11.906 12.609 13.32 1 90 82 LEU A N 1
ATOM 597 C CA . LEU A 1 82 ? 12.156 11.188 13.086 1 90 82 LEU A CA 1
ATOM 598 C C . LEU A 1 82 ? 12.695 10.953 11.68 1 90 82 LEU A C 1
ATOM 600 O O . LEU A 1 82 ? 13.656 10.211 11.5 1 90 82 LEU A O 1
ATOM 604 N N . VAL A 1 83 ? 12.062 11.602 10.711 1 91.5 83 VAL A N 1
ATOM 605 C CA . VAL A 1 83 ? 12.477 11.445 9.32 1 91.5 83 VAL A CA 1
ATOM 606 C C . VAL A 1 83 ? 13.883 12 9.133 1 91.5 83 VAL A C 1
ATOM 608 O O . VAL A 1 83 ? 14.734 11.359 8.516 1 91.5 83 VAL A O 1
ATOM 611 N N . LYS A 1 84 ? 14.148 13.141 9.719 1 92.44 84 LYS A N 1
ATOM 612 C CA . LYS A 1 84 ? 15.445 13.805 9.562 1 92.44 84 LYS A CA 1
ATOM 613 C C . LYS A 1 84 ? 16.562 12.992 10.219 1 92.44 84 LYS A C 1
ATOM 615 O O . LYS A 1 84 ? 17.672 12.938 9.703 1 92.44 84 LYS A O 1
ATOM 620 N N . ASP A 1 85 ? 16.234 12.391 11.289 1 92.25 85 ASP A N 1
ATOM 621 C CA . ASP A 1 85 ? 17.234 11.594 12 1 92.25 85 ASP A CA 1
ATOM 622 C C . ASP A 1 85 ? 17.656 10.375 11.18 1 92.25 85 ASP A C 1
ATOM 624 O O . ASP A 1 85 ? 18.812 9.984 11.203 1 92.25 85 ASP A O 1
ATOM 628 N N . ARG A 1 86 ? 16.719 9.867 10.453 1 91.62 86 ARG A N 1
ATOM 629 C CA . ARG A 1 86 ? 17 8.633 9.734 1 91.62 86 ARG A CA 1
ATOM 630 C C . ARG A 1 86 ? 17.422 8.914 8.289 1 91.62 86 ARG A C 1
ATOM 632 O O . ARG A 1 86 ? 18.172 8.141 7.699 1 91.62 86 ARG A O 1
ATOM 639 N N . PHE A 1 87 ? 16.844 10.016 7.762 1 91.62 87 PHE A N 1
ATOM 640 C CA . PHE A 1 87 ? 17.094 10.352 6.363 1 91.62 87 PHE A CA 1
ATOM 641 C C . PHE A 1 87 ? 17.422 11.828 6.207 1 91.62 87 PHE A C 1
ATOM 643 O O . PHE A 1 87 ? 16.719 12.547 5.492 1 91.62 87 PHE A O 1
ATOM 650 N N . ALA A 1 88 ? 18.484 12.281 6.723 1 87.94 88 ALA A N 1
ATOM 651 C CA . ALA A 1 88 ? 18.906 13.68 6.809 1 87.94 88 ALA A CA 1
ATOM 652 C C . ALA A 1 88 ? 19.031 14.297 5.418 1 87.94 88 ALA A C 1
ATOM 654 O O . ALA A 1 88 ? 18.766 15.492 5.242 1 87.94 88 ALA A O 1
ATOM 655 N N . GLY A 1 89 ? 19.266 13.578 4.426 1 90.56 89 GLY A N 1
ATOM 656 C CA . GLY A 1 89 ? 19.5 14.133 3.1 1 90.56 89 GLY A CA 1
ATOM 657 C C . GLY A 1 89 ? 18.234 14.211 2.266 1 90.56 89 GLY A C 1
ATOM 658 O O . GLY A 1 89 ? 18.219 14.828 1.195 1 90.56 89 GLY A O 1
ATOM 659 N N . ASN A 1 90 ? 17.156 13.68 2.812 1 93.94 90 ASN A N 1
ATOM 660 C CA . ASN A 1 90 ? 15.906 13.688 2.051 1 93.94 90 ASN A CA 1
ATOM 661 C C . ASN A 1 90 ? 15.117 14.977 2.271 1 93.94 90 ASN A C 1
ATOM 663 O O . ASN A 1 90 ? 15.164 15.555 3.357 1 93.94 90 ASN A O 1
ATOM 667 N N . GLU A 1 91 ? 14.477 15.461 1.253 1 95.62 91 GLU A N 1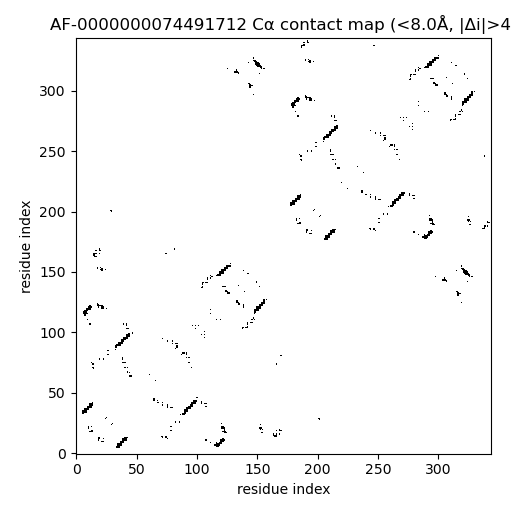
ATOM 668 C CA . GLU A 1 91 ? 13.57 16.594 1.38 1 95.62 91 GLU A CA 1
ATOM 669 C C . GLU A 1 91 ? 12.297 16.203 2.131 1 95.62 91 GLU A C 1
ATOM 671 O O . GLU A 1 91 ? 11.703 15.172 1.852 1 95.62 91 GLU A O 1
ATOM 676 N N . ILE A 1 92 ? 11.977 17.078 3.098 1 96.12 92 ILE A N 1
ATOM 677 C CA . ILE A 1 92 ? 10.773 16.844 3.891 1 96.12 92 ILE A CA 1
ATOM 678 C C . ILE A 1 92 ? 9.891 18.078 3.877 1 96.12 92 ILE A C 1
ATOM 680 O O . ILE A 1 92 ? 10.375 19.188 4.098 1 96.12 92 ILE A O 1
ATOM 684 N N . THR A 1 93 ? 8.617 17.922 3.557 1 95.62 93 THR A N 1
ATOM 685 C CA . THR A 1 93 ? 7.602 18.969 3.645 1 95.62 93 THR A CA 1
ATOM 686 C C . THR A 1 93 ? 6.508 18.594 4.637 1 95.62 93 THR A C 1
ATOM 688 O O . THR A 1 93 ? 6.02 17.453 4.621 1 95.62 93 THR A O 1
ATOM 691 N N . VAL A 1 94 ? 6.16 19.453 5.484 1 92.81 94 VAL A N 1
ATOM 692 C CA . VAL A 1 94 ? 5.082 19.234 6.445 1 92.81 94 VAL A CA 1
ATOM 693 C C . VAL A 1 94 ? 3.885 20.109 6.082 1 92.81 94 VAL A C 1
ATOM 695 O O . VAL A 1 94 ? 4.023 21.328 5.902 1 92.81 94 VAL A O 1
ATOM 698 N N . LEU A 1 95 ? 2.768 19.453 5.938 1 90.38 95 LEU A N 1
ATOM 699 C CA . LEU A 1 95 ? 1.545 20.156 5.574 1 90.38 95 LEU A CA 1
ATOM 700 C C . LEU A 1 95 ? 0.457 19.938 6.617 1 90.38 95 LEU A C 1
ATOM 702 O O . LEU A 1 95 ? 0.183 18.797 7.004 1 90.38 95 LEU A O 1
ATOM 706 N N . ARG A 1 96 ? -0.097 20.969 7.129 1 84.69 96 ARG A N 1
ATOM 707 C CA . ARG A 1 96 ? -1.295 20.938 7.961 1 84.69 96 ARG A CA 1
ATOM 708 C C . ARG A 1 96 ? -2.504 21.484 7.207 1 84.69 96 ARG A C 1
ATOM 710 O O . ARG A 1 96 ? -2.475 22.609 6.707 1 84.69 96 ARG A O 1
ATOM 717 N N . ARG A 1 97 ? -3.451 20.625 7.039 1 79.62 97 ARG A N 1
ATOM 718 C CA . ARG A 1 97 ? -4.66 21.047 6.34 1 79.62 97 ARG A CA 1
ATOM 719 C C . ARG A 1 97 ? -5.871 21.016 7.27 1 79.62 97 ARG A C 1
ATOM 721 O O . ARG A 1 97 ? -6.207 19.969 7.828 1 79.62 97 ARG A O 1
ATOM 728 N N . PRO A 1 98 ? -6.469 22.234 7.602 1 68.12 98 PRO A N 1
ATOM 729 C CA . PRO A 1 98 ? -7.703 22.234 8.391 1 68.12 98 PRO A CA 1
ATOM 730 C C . PRO A 1 98 ? -8.898 21.656 7.629 1 68.12 98 PRO A C 1
ATOM 732 O O . PRO A 1 98 ? -8.984 21.812 6.41 1 68.12 98 PRO A O 1
ATOM 735 N N . VAL A 1 99 ? -9.633 20.594 8.242 1 59.5 99 VAL A N 1
ATOM 736 C CA . VAL A 1 99 ? -10.82 20.125 7.543 1 59.5 99 VAL A CA 1
ATOM 737 C C . VAL A 1 99 ? -11.898 21.203 7.555 1 59.5 99 VAL A C 1
ATOM 739 O O . VAL A 1 99 ? -12.234 21.75 8.609 1 59.5 99 VAL A O 1
ATOM 742 N N . THR A 1 100 ? -11.992 21.938 6.398 1 54.12 100 THR A N 1
ATOM 743 C CA . THR A 1 100 ? -13.203 22.734 6.254 1 54.12 100 THR A CA 1
ATOM 744 C C . THR A 1 100 ? -14.305 21.938 5.57 1 54.12 100 THR A C 1
ATOM 746 O O . THR A 1 100 ? -14.289 21.766 4.352 1 54.12 100 THR A O 1
ATOM 749 N N . GLY A 1 101 ? -15.102 21.375 6.309 1 54.88 101 GLY A N 1
ATOM 750 C CA . GLY A 1 101 ? -16.312 20.797 5.762 1 54.88 101 GLY A CA 1
ATOM 751 C C . GLY A 1 101 ? -16.062 19.562 4.91 1 54.88 101 GLY A C 1
ATOM 752 O O . GLY A 1 101 ? -16.984 18.828 4.59 1 54.88 101 GLY A O 1
ATOM 753 N N . SER A 1 102 ? -14.859 19.469 4.266 1 61.38 102 SER A N 1
ATOM 754 C CA . SER A 1 102 ? -14.648 18.344 3.352 1 61.38 102 SER A CA 1
ATOM 755 C C . SER A 1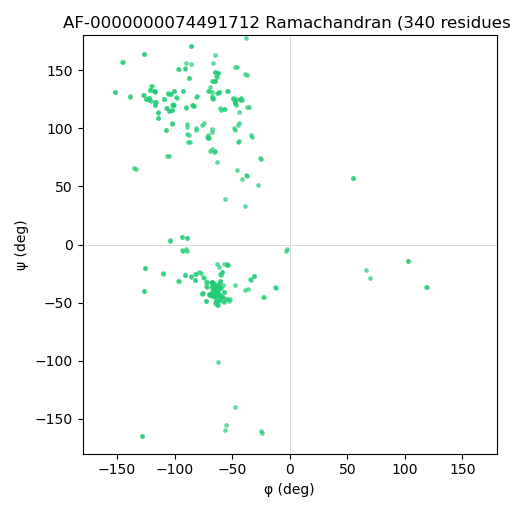 102 ? -14.148 17.109 4.094 1 61.38 102 SER A C 1
ATOM 757 O O . SER A 1 102 ? -13.648 17.219 5.215 1 61.38 102 SER A O 1
ATOM 759 N N . SER A 1 103 ? -14.344 15.922 3.596 1 80.25 103 SER A N 1
ATOM 760 C CA . SER A 1 103 ? -13.969 14.664 4.238 1 80.25 103 SER A CA 1
ATOM 761 C C . SER A 1 103 ? -12.453 14.516 4.309 1 80.25 103 SER A C 1
ATOM 763 O O . SER A 1 103 ? -11.727 15.094 3.494 1 80.25 103 SER A O 1
ATOM 765 N N . VAL A 1 104 ? -11.93 14.219 5.273 1 85.56 104 VAL A N 1
ATOM 766 C CA . VAL A 1 104 ? -10.523 13.953 5.562 1 85.56 104 VAL A CA 1
ATOM 767 C C . VAL A 1 104 ? -9.875 13.266 4.367 1 85.56 104 VAL A C 1
ATOM 769 O O . VAL A 1 104 ? -8.812 13.695 3.898 1 85.56 104 VAL A O 1
ATOM 772 N N . HIS A 1 105 ? -10.586 12.414 3.76 1 89.62 105 HIS A N 1
ATOM 773 C CA . HIS A 1 105 ? -10.016 11.664 2.643 1 89.62 105 HIS A CA 1
ATOM 774 C C . HIS A 1 105 ? -9.859 12.555 1.412 1 89.62 105 HIS A C 1
ATOM 776 O O . HIS A 1 105 ? -8.898 12.406 0.653 1 89.62 105 HIS A O 1
ATOM 782 N N . ASN A 1 106 ? -10.789 13.492 1.177 1 90.56 106 ASN A N 1
ATOM 783 C CA . ASN A 1 106 ? -10.688 14.391 0.035 1 90.56 106 ASN A CA 1
ATOM 784 C C . ASN A 1 106 ? -9.453 15.281 0.133 1 90.56 106 ASN A C 1
ATOM 786 O O . ASN A 1 106 ? -8.742 15.484 -0.858 1 90.56 106 ASN A O 1
ATOM 790 N N . MET A 1 107 ? -9.242 15.742 1.315 1 90.75 107 MET A N 1
ATOM 791 C CA . MET A 1 107 ? -8.086 16.609 1.518 1 90.75 107 MET A CA 1
ATOM 792 C C . MET A 1 107 ? -6.785 15.844 1.309 1 90.75 107 MET A C 1
ATOM 794 O O . MET A 1 107 ? -5.855 16.359 0.686 1 90.75 107 MET A O 1
ATOM 798 N N . ILE A 1 108 ? -6.715 14.656 1.708 1 94.19 108 ILE A N 1
ATOM 799 C CA . ILE A 1 108 ? -5.523 13.828 1.547 1 94.19 108 ILE A CA 1
ATOM 800 C C . ILE A 1 108 ? -5.277 13.562 0.064 1 94.19 108 ILE A C 1
ATOM 802 O O . ILE A 1 108 ? -4.156 13.719 -0.426 1 94.19 108 ILE A O 1
ATOM 806 N N . VAL A 1 109 ? -6.316 13.242 -0.637 1 94.06 109 VAL A N 1
ATOM 807 C CA . VAL A 1 109 ? -6.203 12.93 -2.059 1 94.06 109 VAL A CA 1
ATOM 808 C C . VAL A 1 109 ? -5.812 14.188 -2.836 1 94.06 109 VAL A C 1
ATOM 810 O O . VAL A 1 109 ? -5 14.117 -3.762 1 94.06 109 VAL A O 1
ATOM 813 N N . GLU A 1 110 ? -6.332 15.273 -2.416 1 93.81 110 GLU A N 1
ATOM 814 C CA . GLU A 1 110 ? -5.984 16.547 -3.055 1 93.81 110 GLU A CA 1
ATOM 815 C C . GLU A 1 110 ? -4.5 16.859 -2.885 1 93.81 110 GLU A C 1
ATOM 817 O O . GLU A 1 110 ? -3.846 17.297 -3.83 1 93.81 110 GLU A O 1
ATOM 822 N N . VAL A 1 111 ? -4.008 16.641 -1.724 1 95.25 111 VAL A N 1
ATOM 823 C CA . VAL A 1 111 ? -2.584 16.859 -1.477 1 95.25 111 VAL A CA 1
ATOM 824 C C . VAL A 1 111 ? -1.757 15.945 -2.375 1 95.25 111 VAL A C 1
ATOM 826 O O . VAL A 1 111 ? -0.783 16.391 -2.99 1 95.25 111 VAL A O 1
ATOM 829 N N . CYS A 1 112 ? -2.125 14.695 -2.48 1 97 112 CYS A N 1
ATOM 830 C CA . CYS A 1 112 ? -1.418 13.75 -3.338 1 97 112 CYS A CA 1
ATOM 831 C C . CYS A 1 112 ? -1.383 14.242 -4.781 1 97 112 CYS A C 1
ATOM 833 O O . CYS A 1 112 ? -0.344 14.172 -5.441 1 97 112 CYS A O 1
ATOM 835 N N . ASP A 1 113 ? -2.49 14.789 -5.215 1 95.5 113 ASP A N 1
ATOM 836 C CA . ASP A 1 113 ? -2.582 15.289 -6.582 1 95.5 113 ASP A CA 1
ATOM 837 C C . ASP A 1 113 ? -1.719 16.531 -6.773 1 95.5 113 ASP A C 1
ATOM 839 O O . ASP A 1 113 ? -1.002 16.656 -7.77 1 95.5 113 ASP A O 1
ATOM 843 N N . GLU A 1 114 ? -1.765 17.391 -5.812 1 96.25 114 GLU A N 1
ATOM 844 C CA . GLU A 1 114 ? -1.056 18.672 -5.887 1 96.25 114 GLU A CA 1
ATOM 845 C C . GLU A 1 114 ? 0.452 18.453 -5.992 1 96.25 114 GLU A C 1
ATOM 847 O O . GLU A 1 114 ? 1.138 19.188 -6.715 1 96.25 114 GLU A O 1
ATOM 852 N N . VAL A 1 115 ? 0.963 17.438 -5.355 1 96.81 115 VAL A N 1
ATOM 853 C CA . VAL A 1 115 ? 2.41 17.266 -5.309 1 96.81 115 VAL A CA 1
ATOM 854 C C . VAL A 1 115 ? 2.832 16.156 -6.266 1 96.81 115 VAL A C 1
ATOM 856 O O . VAL A 1 115 ? 3.994 15.75 -6.277 1 96.81 115 VAL A O 1
ATOM 859 N N . ASN A 1 116 ? 1.84 15.625 -6.996 1 96 116 ASN A N 1
ATOM 860 C CA . ASN A 1 116 ? 2.098 14.508 -7.898 1 96 116 ASN A CA 1
ATOM 861 C C . ASN A 1 116 ? 2.76 13.336 -7.168 1 96 116 ASN A C 1
ATOM 863 O O . ASN A 1 116 ? 3.803 12.844 -7.598 1 96 116 ASN A O 1
ATOM 867 N N . ALA A 1 117 ? 2.098 12.867 -6.148 1 97.44 117 ALA A N 1
ATOM 868 C CA . ALA A 1 117 ? 2.633 11.812 -5.293 1 97.44 117 ALA A CA 1
ATOM 869 C C . ALA A 1 117 ? 2.793 10.508 -6.07 1 97.44 117 ALA A C 1
ATOM 871 O O . ALA A 1 117 ? 1.938 10.156 -6.887 1 97.44 117 ALA A O 1
ATOM 872 N N . ASN A 1 118 ? 3.875 9.82 -5.785 1 96.81 118 ASN A N 1
ATOM 873 C CA . ASN A 1 118 ? 4.066 8.461 -6.285 1 96.81 118 ASN A CA 1
ATOM 874 C C . ASN A 1 118 ? 3.42 7.43 -5.363 1 96.81 118 ASN A C 1
ATOM 876 O O . ASN A 1 118 ? 3.004 6.363 -5.816 1 96.81 118 ASN A O 1
ATOM 880 N N . LEU A 1 119 ? 3.355 7.84 -4.117 1 97.88 119 LEU A N 1
ATOM 881 C CA . LEU A 1 119 ? 2.904 6.898 -3.098 1 97.88 119 LEU A CA 1
ATOM 882 C C . LEU A 1 119 ? 2.238 7.633 -1.938 1 97.88 119 LEU A C 1
ATOM 884 O O . LEU A 1 119 ? 2.756 8.641 -1.458 1 97.88 119 LEU A O 1
ATOM 888 N N . LEU A 1 120 ? 1.071 7.145 -1.56 1 98.31 120 LEU A N 1
ATOM 889 C CA . LEU A 1 120 ? 0.407 7.551 -0.326 1 98.31 120 LEU A CA 1
ATOM 890 C C . LEU A 1 120 ? 0.502 6.453 0.729 1 98.31 120 LEU A C 1
ATOM 892 O O . LEU A 1 120 ? 0.18 5.293 0.458 1 98.31 120 LEU A O 1
ATOM 896 N N . VAL A 1 121 ? 0.933 6.816 1.938 1 98.31 121 VAL A N 1
ATOM 897 C CA . VAL A 1 121 ? 1.068 5.867 3.037 1 98.31 121 VAL A CA 1
ATOM 898 C C . VAL A 1 121 ? 0.131 6.258 4.176 1 98.31 121 VAL A C 1
ATOM 900 O O . VAL A 1 121 ? 0.104 7.418 4.598 1 98.31 121 VAL A O 1
ATOM 903 N N . MET A 1 122 ? -0.604 5.262 4.652 1 95.88 122 MET A N 1
ATOM 904 C CA . MET A 1 122 ? -1.541 5.488 5.75 1 95.88 122 MET A CA 1
ATOM 905 C C . MET A 1 122 ? -1.606 4.27 6.668 1 95.88 122 MET A C 1
ATOM 907 O O . MET A 1 122 ? -1.259 3.162 6.258 1 95.88 122 MET A O 1
ATOM 911 N N . GLY A 1 123 ? -2.025 4.566 7.898 1 93.06 123 GLY A N 1
ATOM 912 C CA . GLY A 1 123 ? -2.248 3.484 8.844 1 93.06 123 GLY A CA 1
ATOM 913 C C . GLY A 1 123 ? -3.699 3.051 8.922 1 93.06 123 GLY A C 1
ATOM 914 O O . GLY A 1 123 ? -4.605 3.838 8.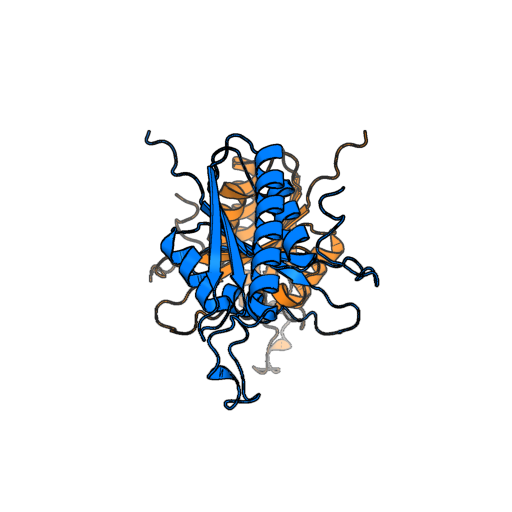641 1 93.06 123 GLY A O 1
ATOM 915 N N . SER A 1 124 ? -3.846 1.798 9.242 1 86.44 124 SER A N 1
ATOM 916 C CA . SER A 1 124 ? -5.172 1.255 9.523 1 86.44 124 SER A CA 1
ATOM 917 C C . SER A 1 124 ? -5.133 0.305 10.719 1 86.44 124 SER A C 1
ATOM 919 O O . SER A 1 124 ? -4.215 -0.512 10.844 1 86.44 124 SER A O 1
ATOM 921 N N . ARG A 1 125 ? -6.004 0.564 11.672 1 75.38 125 ARG A N 1
ATOM 922 C CA . ARG A 1 125 ? -6.055 -0.284 12.852 1 75.38 125 ARG A CA 1
ATOM 923 C C . ARG A 1 125 ? -6.859 -1.553 12.586 1 75.38 125 ARG A C 1
ATOM 925 O O . ARG A 1 125 ? -7.906 -1.505 11.938 1 75.38 125 ARG A O 1
ATOM 932 N N . ASN A 1 126 ? -6.133 -2.578 12.922 1 62 126 ASN A N 1
ATOM 933 C CA . ASN A 1 126 ? -6.867 -3.838 12.953 1 62 126 ASN A CA 1
ATOM 934 C C . ASN A 1 126 ? -7.543 -4.055 14.305 1 62 126 ASN A C 1
ATOM 936 O O . ASN A 1 126 ? -6.902 -3.943 15.352 1 62 126 ASN A O 1
ATOM 940 N N . ARG A 1 127 ? -8.812 -3.584 14.578 1 53.53 127 ARG A N 1
ATOM 941 C CA . ARG A 1 127 ? -9.445 -3.793 15.875 1 53.53 127 ARG A CA 1
ATOM 942 C C . ARG A 1 127 ? -9.586 -5.281 16.188 1 53.53 127 ARG A C 1
ATOM 944 O O . ARG A 1 127 ? -10.188 -6.023 15.398 1 53.53 127 ARG A O 1
ATOM 951 N N . PRO A 1 128 ? -8.812 -5.594 17.297 1 49.34 128 PRO A N 1
ATOM 952 C CA . PRO A 1 128 ? -9 -6.957 17.812 1 49.34 128 PRO A CA 1
ATOM 953 C C . PRO A 1 128 ? -10.461 -7.258 18.156 1 49.34 128 PRO A C 1
ATOM 955 O O . PRO A 1 128 ? -11.141 -6.422 18.766 1 49.34 128 PRO A O 1
ATOM 958 N N . GLY A 1 129 ? -11.102 -8.266 17.438 1 50.72 129 GLY A N 1
ATOM 959 C CA . GLY A 1 129 ? -12.438 -8.766 17.703 1 50.72 129 GLY A CA 1
ATOM 960 C C . GLY A 1 129 ? -13.398 -8.562 16.547 1 50.72 129 GLY A C 1
ATOM 961 O O . GLY A 1 129 ? -14.516 -9.078 16.562 1 50.72 129 GLY A O 1
ATOM 962 N N . PHE A 1 130 ? -13.148 -7.441 15.977 1 51.94 130 PHE A N 1
ATOM 963 C CA . PHE A 1 130 ? -14.102 -7.273 14.883 1 51.94 130 PHE A CA 1
ATOM 964 C C . PHE A 1 130 ? -13.797 -8.234 13.742 1 51.94 130 PHE A C 1
ATOM 966 O O . PHE A 1 130 ? -12.656 -8.312 13.273 1 51.94 130 PHE A O 1
ATOM 973 N N . LYS A 1 131 ? -14.414 -9.25 13.797 1 48.62 131 LYS A N 1
ATOM 974 C CA . LYS A 1 131 ? -14.344 -10.344 12.844 1 48.62 131 LYS A CA 1
ATOM 975 C C . LYS A 1 131 ? -14.117 -9.828 11.422 1 48.62 131 LYS A C 1
ATOM 977 O O . LYS A 1 131 ? -13.609 -10.555 10.562 1 48.62 131 LYS A O 1
ATOM 982 N N . ARG A 1 132 ? -14.594 -8.633 11.133 1 51.72 132 ARG A N 1
ATOM 983 C CA . ARG A 1 132 ? -14.508 -8.078 9.789 1 51.72 132 ARG A CA 1
ATOM 984 C C . ARG A 1 132 ? -13.453 -6.977 9.711 1 51.72 132 ARG A C 1
ATOM 986 O O . ARG A 1 132 ? -13.5 -6.008 10.477 1 51.72 132 ARG A O 1
ATOM 993 N N . ILE A 1 133 ? -12.172 -7.281 9.672 1 54.09 133 ILE A N 1
ATOM 994 C CA . ILE A 1 133 ? -11.07 -6.332 9.562 1 54.09 133 ILE A CA 1
ATOM 995 C C . ILE A 1 133 ? -11.508 -5.129 8.727 1 54.09 133 ILE A C 1
ATOM 997 O O . ILE A 1 133 ? -11.773 -5.262 7.531 1 54.09 133 ILE A O 1
ATOM 1001 N N . ILE A 1 134 ? -12.023 -4.051 9.484 1 65.81 134 ILE A N 1
ATOM 1002 C CA . ILE A 1 134 ? -12.602 -2.902 8.797 1 65.81 134 ILE A CA 1
ATOM 1003 C C . ILE A 1 134 ? -11.523 -1.864 8.516 1 65.81 134 ILE A C 1
ATOM 1005 O O . ILE A 1 134 ? -10.727 -1.533 9.398 1 65.81 134 ILE A O 1
ATOM 1009 N N . LEU A 1 135 ? -11.109 -1.813 7.336 1 76.62 135 LEU A N 1
ATOM 1010 C CA . LEU A 1 135 ? -10.359 -0.649 6.879 1 76.62 135 LEU A CA 1
ATOM 1011 C C . LEU A 1 135 ? -11.055 0.643 7.293 1 76.62 135 LEU A C 1
ATOM 1013 O O . LEU A 1 135 ? -12.273 0.776 7.137 1 76.62 135 LEU A O 1
ATOM 1017 N N . GLY A 1 136 ? -10.328 1.443 8.039 1 80.5 136 GLY A N 1
ATOM 1018 C CA . GLY A 1 136 ? -10.906 2.736 8.383 1 80.5 136 GLY A CA 1
ATOM 1019 C C . GLY A 1 136 ? -11.508 3.455 7.188 1 80.5 136 GLY A C 1
ATOM 1020 O O . GLY A 1 136 ? -11.078 3.246 6.051 1 80.5 136 GLY A O 1
ATOM 1021 N N . SER A 1 137 ? -12.438 4.246 7.453 1 82.94 137 SER A N 1
ATOM 1022 C CA . SER A 1 137 ? -13.188 4.938 6.414 1 82.94 137 SER A CA 1
ATOM 1023 C C . SER A 1 137 ? -12.289 5.84 5.578 1 82.94 137 SER A C 1
ATOM 1025 O O . SER A 1 137 ? -12.445 5.926 4.359 1 82.94 137 SER A O 1
ATOM 1027 N N . VAL A 1 138 ? -11.312 6.477 6.184 1 86.5 138 VAL A N 1
ATOM 1028 C CA . VAL A 1 138 ? -10.438 7.395 5.457 1 86.5 138 VAL A CA 1
ATOM 1029 C C . VAL A 1 138 ? -9.5 6.605 4.551 1 86.5 138 VAL A C 1
ATOM 1031 O O . VAL A 1 138 ? -9.367 6.91 3.365 1 86.5 138 VAL A O 1
ATOM 1034 N N . SER A 1 139 ? -8.867 5.59 5.125 1 90.69 139 SER A N 1
ATOM 1035 C CA . SER A 1 139 ? -7.969 4.777 4.312 1 90.69 139 SER A CA 1
ATOM 1036 C C . SER A 1 139 ? -8.719 4.094 3.172 1 90.69 139 SER A C 1
ATOM 1038 O O . SER A 1 139 ? -8.195 3.979 2.062 1 90.69 139 SER A O 1
ATOM 1040 N N . ASP A 1 140 ? -9.906 3.715 3.492 1 88.5 140 ASP A N 1
ATOM 1041 C CA . ASP A 1 140 ? -10.734 3.08 2.473 1 88.5 140 ASP A CA 1
ATOM 1042 C C . ASP A 1 140 ? -11.016 4.039 1.316 1 88.5 140 ASP A C 1
ATOM 1044 O O . ASP A 1 140 ? -10.805 3.693 0.152 1 88.5 140 ASP A O 1
ATOM 1048 N N . GLU A 1 141 ? -11.484 5.18 1.637 1 88.56 141 GLU A N 1
ATOM 1049 C CA . GLU A 1 141 ? -11.812 6.164 0.608 1 88.56 141 GLU A CA 1
ATOM 1050 C C . GLU A 1 141 ? -10.562 6.594 -0.159 1 88.56 141 GLU A C 1
ATOM 1052 O O . GLU A 1 141 ? -10.602 6.762 -1.379 1 88.56 141 GLU A O 1
ATOM 1057 N N . CYS A 1 142 ? -9.492 6.75 0.484 1 93.06 142 CYS A N 1
ATOM 1058 C CA . CYS A 1 142 ? -8.25 7.117 -0.19 1 93.06 142 CYS A CA 1
ATOM 1059 C C . CYS A 1 142 ? -7.805 6.023 -1.151 1 93.06 142 CYS A C 1
ATOM 1061 O O . CYS A 1 142 ? -7.344 6.312 -2.258 1 93.06 142 CYS A O 1
ATOM 1063 N N . ALA A 1 143 ? -7.941 4.766 -0.726 1 92.69 143 ALA A N 1
ATOM 1064 C CA . ALA A 1 143 ? -7.578 3.648 -1.595 1 92.69 143 ALA A CA 1
ATOM 1065 C C . ALA A 1 143 ? -8.414 3.652 -2.871 1 92.69 143 ALA A C 1
ATOM 1067 O O . ALA A 1 143 ? -7.926 3.287 -3.943 1 92.69 143 ALA A O 1
ATOM 1068 N N . HIS A 1 144 ? -9.578 4.121 -2.73 1 89.81 144 HIS A N 1
ATOM 1069 C CA . HIS A 1 144 ? -10.492 4.133 -3.865 1 89.81 144 HIS A CA 1
ATOM 1070 C C . HIS A 1 144 ? -10.234 5.336 -4.77 1 89.81 144 HIS A C 1
ATOM 1072 O O . HIS A 1 144 ? -10.352 5.234 -5.992 1 89.81 144 HIS A O 1
ATOM 1078 N N . ARG A 1 145 ? -9.773 6.398 -4.164 1 90.06 145 ARG A N 1
ATOM 1079 C CA . ARG A 1 145 ? -9.852 7.656 -4.898 1 90.06 145 ARG A CA 1
ATOM 1080 C C . ARG A 1 145 ? -8.469 8.133 -5.324 1 90.06 145 ARG A C 1
ATOM 1082 O O . ARG A 1 145 ? -8.336 8.93 -6.258 1 90.06 145 ARG A O 1
ATOM 1089 N N . ALA A 1 146 ? -7.465 7.711 -4.617 1 93.25 146 ALA A N 1
ATOM 1090 C CA . ALA A 1 146 ? -6.117 8.172 -4.953 1 93.25 146 ALA A CA 1
ATOM 1091 C C . ALA A 1 146 ? -5.707 7.695 -6.34 1 93.25 146 ALA A C 1
ATOM 1093 O O . ALA A 1 146 ? -5.992 6.562 -6.727 1 93.25 146 ALA A O 1
ATOM 1094 N N . LYS A 1 147 ? -4.988 8.5 -6.996 1 90.88 147 LYS A N 1
ATOM 1095 C CA . LYS A 1 147 ? -4.465 8.133 -8.305 1 90.88 147 LYS A CA 1
ATOM 1096 C C . LYS A 1 147 ? -3.09 7.48 -8.188 1 90.88 147 LYS A C 1
ATOM 1098 O O . LYS A 1 147 ? -2.648 6.781 -9.102 1 90.88 147 LYS A O 1
ATOM 1103 N N . CYS A 1 148 ? -2.426 7.797 -7.176 1 94.69 148 CYS A N 1
ATOM 1104 C CA . CYS A 1 148 ? -1.118 7.199 -6.926 1 94.69 148 CYS A CA 1
ATOM 1105 C C . CYS A 1 148 ? -1.255 5.875 -6.188 1 94.69 148 CYS A C 1
ATOM 1107 O O . CYS A 1 148 ? -2.352 5.508 -5.762 1 94.69 148 CYS A O 1
ATOM 1109 N N . ALA A 1 149 ? -0.186 5.141 -6.055 1 96.69 149 ALA A N 1
ATOM 1110 C CA . ALA A 1 149 ? -0.182 3.922 -5.25 1 96.69 149 ALA A CA 1
ATOM 1111 C C . ALA A 1 149 ? -0.482 4.227 -3.787 1 96.69 149 ALA A C 1
ATOM 1113 O O . ALA A 1 149 ? -0.154 5.309 -3.293 1 96.69 149 ALA A O 1
ATOM 1114 N N . VAL A 1 150 ? -1.15 3.285 -3.098 1 97.19 150 VAL A N 1
ATOM 1115 C CA . VAL A 1 150 ? -1.514 3.471 -1.697 1 97.19 150 VAL A CA 1
ATOM 1116 C C . VAL A 1 150 ? -0.978 2.309 -0.866 1 97.19 150 VAL A C 1
ATOM 1118 O O . VAL A 1 150 ? -1.229 1.143 -1.182 1 97.19 150 VAL A O 1
ATOM 1121 N N . LEU A 1 151 ? -0.227 2.641 0.137 1 98.12 151 LEU A N 1
ATOM 1122 C CA . LEU A 1 151 ? 0.263 1.675 1.115 1 98.12 151 LEU A CA 1
ATOM 1123 C C . LEU A 1 151 ? -0.505 1.793 2.428 1 98.12 151 LEU A C 1
ATOM 1125 O O . LEU A 1 151 ? -0.443 2.826 3.098 1 98.12 151 LEU A O 1
ATOM 1129 N N . ILE A 1 152 ? -1.202 0.775 2.738 1 96.69 152 ILE A N 1
ATOM 1130 C CA . ILE A 1 152 ? -1.95 0.706 3.988 1 96.69 152 ILE A CA 1
ATOM 1131 C C . ILE A 1 152 ? -1.204 -0.175 4.988 1 96.69 152 ILE A C 1
ATOM 1133 O O . ILE A 1 152 ? -1.058 -1.381 4.773 1 96.69 152 ILE A O 1
ATOM 1137 N N . VAL A 1 153 ? -0.779 0.429 6.055 1 96.19 153 VAL A N 1
ATOM 1138 C CA . VAL A 1 153 ? -0.024 -0.278 7.082 1 96.19 153 VAL A CA 1
ATOM 1139 C C . VAL A 1 153 ? -0.956 -0.676 8.227 1 96.19 153 VAL A C 1
ATOM 1141 O O . VAL A 1 153 ? -1.64 0.173 8.805 1 96.19 153 VAL A O 1
ATOM 1144 N N . LYS A 1 154 ? -0.876 -1.948 8.484 1 90.19 154 LYS A N 1
ATOM 1145 C CA . LYS A 1 154 ? -1.782 -2.486 9.5 1 90.19 154 LYS A CA 1
ATOM 1146 C C . LYS A 1 154 ? -1.126 -2.494 10.875 1 90.19 154 LYS A C 1
ATOM 1148 O O . LYS A 1 154 ? 0.049 -2.844 11.008 1 90.19 154 LYS A O 1
ATOM 1153 N N . ASP A 1 155 ? -1.854 -2.006 11.789 1 78.88 155 ASP A N 1
ATOM 1154 C CA . ASP A 1 155 ? -1.397 -2 13.18 1 78.88 155 ASP A CA 1
ATOM 1155 C C . ASP A 1 155 ? -2.166 -3.02 14.016 1 78.88 155 ASP A C 1
ATOM 1157 O O . ASP A 1 155 ? -3.354 -2.834 14.289 1 78.88 155 ASP A O 1
ATOM 1161 N N . ASP A 1 156 ? -1.523 -4.145 14.188 1 68.31 156 ASP A N 1
ATOM 1162 C CA . ASP A 1 156 ? -2.178 -5.172 14.992 1 68.31 156 ASP A CA 1
ATOM 1163 C C . ASP A 1 156 ? -1.75 -5.082 16.453 1 68.31 156 ASP A C 1
ATOM 1165 O O . ASP A 1 156 ? -2.021 -5.988 17.25 1 68.31 156 ASP A O 1
ATOM 1169 N N . ARG A 1 157 ? -0.997 -4.078 16.828 1 62.41 157 ARG A N 1
ATOM 1170 C CA . ARG A 1 157 ? -0.554 -3.965 18.219 1 62.41 157 ARG A CA 1
ATOM 1171 C C . ARG A 1 157 ? -1.733 -3.709 19.141 1 62.41 157 ARG A C 1
ATOM 1173 O O . ARG A 1 157 ? -2.678 -3.006 18.781 1 62.41 157 ARG A O 1
ATOM 1180 N N . PRO A 1 158 ? -1.86 -4.617 20.203 1 56.97 158 PRO A N 1
ATOM 1181 C CA . PRO A 1 158 ? -2.932 -4.352 21.156 1 56.97 158 PRO A CA 1
ATOM 1182 C C . PRO A 1 158 ? -2.932 -2.906 21.656 1 56.97 158 PRO A C 1
ATOM 1184 O O . PRO A 1 158 ? -1.874 -2.271 21.719 1 56.97 158 PRO A O 1
ATOM 1187 N N . GLU A 1 159 ? -4.129 -2.227 21.516 1 52.84 159 GLU A N 1
ATOM 1188 C CA . GLU A 1 159 ? -4.199 -0.872 22.047 1 52.84 159 GLU A CA 1
ATOM 1189 C C . GLU A 1 159 ? -3.588 -0.799 23.438 1 52.84 159 GLU A C 1
ATOM 1191 O O . GLU A 1 159 ? -3.867 -1.646 24.297 1 52.84 159 GLU A O 1
ATOM 1196 N N . GLU A 1 160 ? -2.414 -0.593 23.562 1 47.03 160 GLU A N 1
ATOM 1197 C CA . GLU A 1 160 ? -2.08 -0.391 24.969 1 47.03 160 GLU A CA 1
ATOM 1198 C C . GLU A 1 160 ? -3.098 0.516 25.656 1 47.03 160 GLU A C 1
ATOM 1200 O O . GLU A 1 160 ? -3.615 1.451 25.031 1 47.03 160 GLU A O 1
ATOM 1205 N N . GLU A 1 161 ? -4.047 -0.005 26.5 1 41.97 161 GLU A N 1
ATOM 1206 C CA . GLU A 1 161 ? -5.012 0.729 27.312 1 41.97 161 GLU A CA 1
ATOM 1207 C C . GLU A 1 161 ? -4.543 2.158 27.562 1 41.97 161 GLU A C 1
ATOM 1209 O O . GLU A 1 161 ? -5.281 2.965 28.141 1 41.97 161 GLU A O 1
ATOM 1214 N N . GLY A 1 162 ? -3.254 2.426 27.922 1 39.59 162 GLY A N 1
ATOM 1215 C CA . GLY A 1 162 ? -2.904 3.686 28.562 1 39.59 162 GLY A CA 1
ATOM 1216 C C . GLY A 1 162 ? -3.125 4.887 27.656 1 39.59 162 GLY A C 1
ATOM 1217 O O . GLY A 1 162 ? -3.434 4.738 26.484 1 39.59 162 GLY A O 1
ATOM 1218 N N . ASN A 1 163 ? -3.18 6.219 28.281 1 37.28 163 ASN A N 1
ATOM 1219 C CA . ASN A 1 163 ? -3.344 7.582 27.797 1 37.28 163 ASN A CA 1
ATOM 1220 C C . ASN A 1 163 ? -2.533 7.828 26.516 1 37.28 163 ASN A C 1
ATOM 1222 O O . ASN A 1 163 ? -1.328 8.078 26.594 1 37.28 163 ASN A O 1
ATOM 1226 N N . SER A 1 164 ? -2.666 7.184 25.594 1 41.12 164 SER A N 1
ATOM 1227 C CA . SER A 1 164 ? -1.836 7.094 24.391 1 41.12 164 SER A CA 1
ATOM 1228 C C . SER A 1 164 ? -1.676 8.453 23.719 1 41.12 164 SER A C 1
ATOM 1230 O O . SER A 1 164 ? -2.502 8.852 22.891 1 41.12 164 SER A O 1
ATOM 1232 N N . ARG A 1 165 ? -1.541 9.445 24.391 1 37.78 165 ARG A N 1
ATOM 1233 C CA . ARG A 1 165 ? -1.151 10.648 23.672 1 37.78 165 ARG A CA 1
ATOM 1234 C C . ARG A 1 165 ? -0.042 10.359 22.656 1 37.78 165 ARG A C 1
ATOM 1236 O O . ARG A 1 165 ? 0.793 9.484 22.891 1 37.78 165 ARG A O 1
ATOM 1243 N N . TRP A 1 166 ? 0.026 10.391 21.484 1 38.56 166 TRP A N 1
ATOM 1244 C CA . TRP A 1 166 ? 1.126 9.938 20.641 1 38.56 166 TRP A CA 1
ATOM 1245 C C . TRP A 1 166 ? 2.453 10.016 21.391 1 38.56 166 TRP A C 1
ATOM 1247 O O . TRP A 1 166 ? 3.055 11.086 21.484 1 38.56 166 TRP A O 1
ATOM 1257 N N . PRO A 1 167 ? 2.74 9.523 22.578 1 35.47 167 PRO A N 1
ATOM 1258 C CA . PRO A 1 167 ? 3.973 9.539 23.359 1 35.47 167 PRO A CA 1
ATOM 1259 C C . PRO A 1 167 ? 5.125 8.812 22.688 1 35.47 167 PRO A C 1
ATOM 1261 O O . PRO A 1 167 ? 6.211 9.383 22.516 1 35.47 167 PRO A O 1
ATOM 1264 N N . VAL A 1 168 ? 5.477 7.516 23.078 1 32.47 168 VAL A N 1
ATOM 1265 C CA . VAL A 1 168 ? 6.426 6.43 23.281 1 32.47 168 VAL A CA 1
ATOM 1266 C C . VAL A 1 168 ? 6.781 5.789 21.938 1 32.47 168 VAL A C 1
ATOM 1268 O O . VAL A 1 168 ? 7.742 5.02 21.844 1 32.47 168 VAL A O 1
ATOM 1271 N N . TRP A 1 169 ? 6.141 5.52 21.062 1 32.31 169 TRP A N 1
ATOM 1272 C CA . TRP A 1 169 ? 6.387 4.738 19.859 1 32.31 169 TRP A CA 1
ATOM 1273 C C . TRP A 1 169 ? 7.566 5.309 19.062 1 32.31 169 TRP A C 1
ATOM 1275 O O . TRP A 1 169 ? 8.062 4.672 18.141 1 32.31 169 TRP A O 1
ATOM 1285 N N . ALA A 1 170 ? 7.66 6.523 19.109 1 32.31 170 ALA A N 1
ATOM 1286 C CA . ALA A 1 170 ? 8.914 7.117 18.641 1 32.31 170 ALA A CA 1
ATOM 1287 C C . ALA A 1 170 ? 10.086 6.676 19.5 1 32.31 170 ALA A C 1
ATOM 1289 O O . ALA A 1 170 ? 11.234 7.051 19.25 1 32.31 170 ALA A O 1
ATOM 1290 N N . ARG A 1 171 ? 9.789 6.18 20.609 1 28.42 171 ARG A N 1
ATOM 1291 C CA . ARG A 1 171 ? 10.82 5.887 21.609 1 28.42 171 ARG A CA 1
ATOM 1292 C C . ARG A 1 171 ? 11.555 4.594 21.281 1 28.42 171 ARG A C 1
ATOM 1294 O O . ARG A 1 171 ? 12.453 4.176 22 1 28.42 171 ARG A O 1
ATOM 1301 N N . LEU A 1 172 ? 10.883 3.732 20.516 1 27.81 172 LEU A N 1
ATOM 1302 C CA . LEU A 1 172 ? 11.734 2.578 20.281 1 27.81 172 LEU A CA 1
ATOM 1303 C C . LEU A 1 172 ? 12.812 2.896 19.25 1 27.81 172 LEU A C 1
ATOM 1305 O O . LEU A 1 172 ? 12.555 3.627 18.281 1 27.81 172 LEU A O 1
ATOM 1309 N N . MET B 1 1 ? 24.547 -10.617 15.695 1 50.56 1 MET B N 1
ATOM 1310 C CA . MET B 1 1 ? 23.141 -10.211 15.672 1 50.56 1 MET B CA 1
ATOM 1311 C C . MET B 1 1 ? 22.375 -10.969 14.594 1 50.56 1 MET B C 1
ATOM 1313 O O . MET B 1 1 ? 22.906 -11.234 13.516 1 50.56 1 MET B O 1
ATOM 1317 N N . PRO B 1 2 ? 21.5 -11.766 15.117 1 55.16 2 PRO B N 1
ATOM 1318 C CA . PRO B 1 2 ? 20.828 -12.539 14.062 1 55.16 2 PRO B CA 1
ATOM 1319 C C . PRO B 1 2 ? 20.484 -11.688 12.844 1 55.16 2 PRO B C 1
ATOM 1321 O O . PRO B 1 2 ? 20.25 -10.484 12.969 1 55.16 2 PRO B O 1
ATOM 1324 N N . ALA B 1 3 ? 20.953 -12.18 11.695 1 59.97 3 ALA B N 1
ATOM 1325 C CA . ALA B 1 3 ? 20.641 -11.477 10.453 1 59.97 3 ALA B CA 1
ATOM 1326 C C . ALA B 1 3 ? 19.172 -11.047 10.414 1 59.97 3 ALA B C 1
ATOM 1328 O O . ALA B 1 3 ? 18.297 -11.766 10.906 1 59.97 3 ALA B O 1
ATOM 1329 N N . PRO B 1 4 ? 18.984 -9.789 10.219 1 67.62 4 PRO B N 1
ATOM 1330 C CA . PRO B 1 4 ? 17.594 -9.359 10.18 1 67.62 4 PRO B CA 1
ATOM 1331 C C . PRO B 1 4 ? 16.734 -10.25 9.281 1 67.62 4 PRO B C 1
ATOM 1333 O O . PRO B 1 4 ? 17.219 -10.773 8.273 1 67.62 4 PRO B O 1
ATOM 1336 N N . LYS B 1 5 ? 15.711 -10.82 9.859 1 80.5 5 LYS B N 1
ATOM 1337 C CA . LYS B 1 5 ? 14.797 -11.656 9.094 1 80.5 5 LYS B CA 1
ATOM 1338 C C . LYS B 1 5 ? 14.383 -10.969 7.793 1 80.5 5 LYS B C 1
ATOM 1340 O O . LYS B 1 5 ? 14.07 -9.781 7.785 1 80.5 5 LYS B O 1
ATOM 1345 N N . ALA B 1 6 ? 14.602 -11.656 6.66 1 91.81 6 ALA B N 1
ATOM 1346 C CA . ALA B 1 6 ? 14.258 -11.148 5.336 1 91.81 6 ALA B CA 1
ATOM 1347 C C . ALA B 1 6 ? 12.797 -10.719 5.27 1 91.81 6 ALA B C 1
ATOM 1349 O O . ALA B 1 6 ? 11.922 -11.391 5.82 1 91.81 6 ALA B O 1
ATOM 1350 N N . ARG B 1 7 ? 12.555 -9.602 4.777 1 96.19 7 ARG B N 1
ATOM 1351 C CA . ARG B 1 7 ? 11.18 -9.18 4.496 1 96.19 7 ARG B CA 1
ATOM 1352 C C . ARG B 1 7 ? 10.531 -10.086 3.459 1 96.19 7 ARG B C 1
ATOM 1354 O O . ARG B 1 7 ? 11.148 -10.414 2.445 1 96.19 7 ARG B O 1
ATOM 1361 N N . VAL B 1 8 ? 9.352 -10.523 3.797 1 98 8 VAL B N 1
ATOM 1362 C CA . VAL B 1 8 ? 8.594 -11.352 2.863 1 98 8 VAL B CA 1
ATOM 1363 C C . VAL B 1 8 ? 7.531 -10.5 2.164 1 98 8 VAL B C 1
ATOM 1365 O O . VAL B 1 8 ? 6.645 -9.945 2.814 1 98 8 VAL B O 1
ATOM 1368 N N . ILE B 1 9 ? 7.598 -10.422 0.87 1 98.38 9 ILE B N 1
ATOM 1369 C CA . ILE B 1 9 ? 6.68 -9.617 0.064 1 98.38 9 ILE B CA 1
ATOM 1370 C C . ILE B 1 9 ? 5.883 -10.531 -0.864 1 98.38 9 ILE B C 1
ATOM 1372 O O . ILE B 1 9 ? 6.457 -11.289 -1.652 1 98.38 9 ILE B O 1
ATOM 1376 N N . VAL B 1 10 ? 4.551 -10.477 -0.757 1 98.31 10 VAL B N 1
ATOM 1377 C CA . VAL B 1 10 ? 3.658 -11.242 -1.622 1 98.31 10 VAL B CA 1
ATOM 1378 C C . VAL B 1 10 ? 3.109 -10.336 -2.725 1 98.31 10 VAL B C 1
ATOM 1380 O O . VAL B 1 10 ? 2.662 -9.219 -2.455 1 98.31 10 VAL B O 1
ATOM 1383 N N . VAL B 1 11 ? 3.174 -10.812 -3.938 1 97.56 11 VAL B N 1
ATOM 1384 C CA . VAL B 1 11 ? 2.586 -10.109 -5.07 1 97.56 11 VAL B CA 1
ATOM 1385 C C . VAL B 1 11 ? 1.479 -10.953 -5.691 1 97.56 11 VAL B C 1
ATOM 1387 O O . VAL B 1 11 ? 1.719 -12.094 -6.113 1 97.56 11 VAL B O 1
ATOM 1390 N N . ALA B 1 12 ? 0.282 -10.383 -5.684 1 94.94 12 ALA B N 1
ATOM 1391 C CA . ALA B 1 12 ? -0.837 -11.047 -6.34 1 94.94 12 ALA B CA 1
ATOM 1392 C C . ALA B 1 12 ? -0.862 -10.742 -7.836 1 94.94 12 ALA B C 1
ATOM 1394 O O . ALA B 1 12 ? -0.994 -9.578 -8.234 1 94.94 12 ALA B O 1
ATOM 1395 N N . LEU B 1 13 ? -0.774 -11.766 -8.602 1 91.69 13 LEU B N 1
ATOM 1396 C CA . LEU B 1 13 ? -0.677 -11.594 -10.047 1 91.69 13 LEU B CA 1
ATOM 1397 C C . LEU B 1 13 ? -1.839 -12.281 -10.758 1 91.69 13 LEU B C 1
ATOM 1399 O O . LEU B 1 13 ? -2.266 -13.367 -10.352 1 91.69 13 LEU B O 1
ATOM 1403 N N . ASP B 1 14 ? -2.346 -11.516 -11.727 1 81.31 14 ASP B N 1
ATOM 1404 C CA . ASP B 1 14 ? -3.303 -12.109 -12.656 1 81.31 14 ASP B CA 1
ATOM 1405 C C . ASP B 1 14 ? -2.893 -11.852 -14.109 1 81.31 14 ASP B C 1
ATOM 1407 O O . ASP B 1 14 ? -1.736 -11.523 -14.383 1 81.31 14 ASP B O 1
ATOM 1411 N N . HIS B 1 15 ? -3.781 -12.047 -15.047 1 74.5 15 HIS B N 1
ATOM 1412 C CA . HIS B 1 15 ? -3.414 -11.969 -16.453 1 74.5 15 HIS B CA 1
ATOM 1413 C C . HIS B 1 15 ? -3.559 -10.539 -16.984 1 74.5 15 HIS B C 1
ATOM 1415 O O . HIS B 1 15 ? -3.334 -10.289 -18.156 1 74.5 15 HIS B O 1
ATOM 1421 N N . THR B 1 16 ? -3.857 -9.641 -16.094 1 74.81 16 THR B N 1
ATOM 1422 C CA . THR B 1 16 ? -4.121 -8.273 -16.531 1 74.81 16 THR B CA 1
ATOM 1423 C C . THR B 1 16 ? -2.84 -7.441 -16.516 1 74.81 16 THR B C 1
ATOM 1425 O O . THR B 1 16 ? -1.935 -7.711 -15.719 1 74.81 16 THR B O 1
ATOM 1428 N N . PRO B 1 17 ? -2.736 -6.445 -17.359 1 78.38 17 PRO B N 1
ATOM 1429 C CA . PRO B 1 17 ? -1.607 -5.512 -17.312 1 78.38 17 PRO B CA 1
ATOM 1430 C C . PRO B 1 17 ? -1.48 -4.797 -15.977 1 78.38 17 PRO B C 1
ATOM 1432 O O . PRO B 1 17 ? -0.377 -4.41 -15.578 1 78.38 17 PRO B O 1
ATOM 1435 N N . THR B 1 18 ? -2.561 -4.727 -15.312 1 84.25 18 THR B N 1
ATOM 1436 C CA . THR B 1 18 ? -2.59 -4.039 -14.023 1 84.25 18 THR B CA 1
ATOM 1437 C C . THR B 1 18 ? -1.718 -4.762 -13.008 1 84.25 18 THR B C 1
ATOM 1439 O O . THR B 1 18 ? -0.956 -4.129 -12.273 1 84.25 18 THR B O 1
ATOM 1442 N N . SER B 1 19 ? -1.794 -6.059 -12.992 1 88.69 19 SER B N 1
ATOM 1443 C CA . SER B 1 19 ? -0.986 -6.82 -12.039 1 88.69 19 SER B CA 1
ATOM 1444 C C . SER B 1 19 ? 0.487 -6.809 -12.438 1 88.69 19 SER B C 1
ATOM 1446 O O . SER B 1 19 ? 1.366 -6.82 -11.57 1 88.69 19 SER B O 1
ATOM 1448 N N . ALA B 1 20 ? 0.784 -6.766 -13.711 1 85.94 20 ALA B N 1
ATOM 1449 C CA . ALA B 1 20 ? 2.162 -6.645 -14.18 1 85.94 20 ALA B CA 1
ATOM 1450 C C . ALA B 1 20 ? 2.76 -5.297 -13.781 1 85.94 20 ALA B C 1
ATOM 1452 O O . ALA B 1 20 ? 3.924 -5.223 -13.383 1 85.94 20 ALA B O 1
ATOM 1453 N N . HIS B 1 21 ? 1.938 -4.32 -13.969 1 90.19 21 HIS B N 1
ATOM 1454 C CA . HIS B 1 21 ? 2.375 -2.994 -13.555 1 90.19 21 HIS B CA 1
ATOM 1455 C C . HIS B 1 21 ? 2.676 -2.961 -12.055 1 90.19 21 HIS B C 1
ATOM 1457 O O . HIS B 1 21 ? 3.648 -2.336 -11.625 1 90.19 21 HIS B O 1
ATOM 1463 N N . ALA B 1 22 ? 1.884 -3.676 -11.312 1 94.56 22 ALA B N 1
ATOM 1464 C CA . ALA B 1 22 ? 2.107 -3.738 -9.875 1 94.56 22 ALA B CA 1
ATOM 1465 C C . ALA B 1 22 ? 3.453 -4.383 -9.555 1 94.56 22 ALA B C 1
ATOM 1467 O O . ALA B 1 22 ? 4.18 -3.914 -8.672 1 94.56 22 ALA B O 1
ATOM 1468 N N . LEU B 1 23 ? 3.779 -5.418 -10.273 1 94.44 23 LEU B N 1
ATOM 1469 C CA . LEU B 1 23 ? 5.062 -6.078 -10.07 1 94.44 23 LEU B CA 1
ATOM 1470 C C . LEU B 1 23 ? 6.219 -5.141 -10.414 1 94.44 23 LEU B C 1
ATOM 1472 O O . LEU B 1 23 ? 7.164 -5.004 -9.633 1 94.44 23 LEU B O 1
ATOM 1476 N N . THR B 1 24 ? 6.145 -4.508 -11.531 1 93.06 24 THR B N 1
ATOM 1477 C CA . THR B 1 24 ? 7.199 -3.588 -11.945 1 93.06 24 THR B CA 1
ATOM 1478 C C . THR B 1 24 ? 7.344 -2.445 -10.945 1 93.06 24 THR B C 1
ATOM 1480 O O . THR B 1 24 ? 8.461 -2.068 -10.586 1 93.06 24 THR B O 1
ATOM 1483 N N . TYR B 1 25 ? 6.207 -1.946 -10.531 1 94.56 25 TYR B N 1
ATOM 1484 C CA . TYR B 1 25 ? 6.23 -0.895 -9.523 1 94.56 25 TYR B CA 1
ATOM 1485 C C . TYR B 1 25 ? 6.949 -1.362 -8.266 1 94.56 25 TYR B C 1
ATOM 1487 O O . TYR B 1 25 ? 7.781 -0.638 -7.715 1 94.56 25 TYR B O 1
ATOM 1495 N N . LEU B 1 26 ? 6.578 -2.535 -7.797 1 96.81 26 LEU B N 1
ATOM 1496 C CA . LEU B 1 26 ? 7.203 -3.119 -6.613 1 96.81 26 LEU B CA 1
ATOM 1497 C C . LEU B 1 26 ? 8.719 -3.205 -6.785 1 96.81 26 LEU B C 1
ATOM 1499 O O . LEU B 1 26 ? 9.469 -2.785 -5.906 1 96.81 26 LEU B O 1
ATOM 1503 N N . LEU B 1 27 ? 9.164 -3.676 -7.895 1 95.75 27 LEU B N 1
ATOM 1504 C CA . LEU B 1 27 ? 10.586 -3.883 -8.148 1 95.75 27 LEU B CA 1
ATOM 1505 C C . LEU B 1 27 ? 11.32 -2.549 -8.234 1 95.75 27 LEU B C 1
ATOM 1507 O O . LEU B 1 27 ? 12.461 -2.436 -7.785 1 95.75 27 LEU B O 1
ATOM 1511 N N . ASP B 1 28 ? 10.656 -1.541 -8.719 1 94.06 28 ASP B N 1
ATOM 1512 C CA . ASP B 1 28 ? 11.273 -0.232 -8.914 1 94.06 28 ASP B CA 1
ATOM 1513 C C . ASP B 1 28 ? 11.297 0.563 -7.609 1 94.06 28 ASP B C 1
ATOM 1515 O O . ASP B 1 28 ? 12.195 1.383 -7.395 1 94.06 28 ASP B O 1
ATOM 1519 N N . ASN B 1 29 ? 10.375 0.244 -6.707 1 95.69 29 ASN B N 1
ATOM 1520 C CA . ASN B 1 29 ? 10.164 1.249 -5.668 1 95.69 29 ASN B CA 1
ATOM 1521 C C . ASN B 1 29 ? 10.312 0.652 -4.27 1 95.69 29 ASN B C 1
ATOM 1523 O O . ASN B 1 29 ? 10.523 1.379 -3.299 1 95.69 29 ASN B O 1
ATOM 1527 N N . VAL B 1 30 ? 10.195 -0.671 -4.125 1 96.69 30 VAL B N 1
ATOM 1528 C CA . VAL B 1 30 ? 10.031 -1.18 -2.766 1 96.69 30 VAL B CA 1
ATOM 1529 C C . VAL B 1 30 ? 11.078 -2.256 -2.484 1 96.69 30 VAL B C 1
ATOM 1531 O O . VAL B 1 30 ? 11.711 -2.254 -1.428 1 96.69 30 VAL B O 1
ATOM 1534 N N . VAL B 1 31 ? 11.367 -3.146 -3.465 1 96.5 31 VAL B N 1
ATOM 1535 C CA . VAL B 1 31 ? 12.188 -4.336 -3.252 1 96.5 31 VAL B CA 1
ATOM 1536 C C . VAL B 1 31 ? 13.625 -3.93 -2.938 1 96.5 31 VAL B C 1
ATOM 1538 O O . VAL B 1 31 ? 14.148 -2.971 -3.514 1 96.5 31 VAL B O 1
ATOM 1541 N N . ARG B 1 32 ? 14.227 -4.637 -2.02 1 94.31 32 ARG B N 1
ATOM 1542 C CA . ARG B 1 32 ? 15.641 -4.52 -1.656 1 94.31 32 ARG B CA 1
ATOM 1543 C C . ARG B 1 32 ? 16.328 -5.875 -1.722 1 94.31 32 ARG B C 1
ATOM 1545 O O . ARG B 1 32 ? 15.672 -6.914 -1.76 1 94.31 32 ARG B O 1
ATOM 1552 N N . LEU B 1 33 ? 17.594 -5.75 -1.735 1 92.12 33 LEU B N 1
ATOM 1553 C CA . LEU B 1 33 ? 18.375 -6.988 -1.652 1 92.12 33 LEU B CA 1
ATOM 1554 C C . LEU B 1 33 ? 18.078 -7.715 -0.344 1 92.12 33 LEU B C 1
ATOM 1556 O O . LEU B 1 33 ? 18.016 -7.09 0.717 1 92.12 33 LEU B O 1
ATOM 1560 N N . GLY B 1 34 ? 17.812 -8.984 -0.453 1 93.62 34 GLY B N 1
ATOM 1561 C CA . GLY B 1 34 ? 17.562 -9.797 0.729 1 93.62 34 GLY B CA 1
ATOM 1562 C C . GLY B 1 34 ? 16.094 -10.094 0.946 1 93.62 34 GLY B C 1
ATOM 1563 O O . GLY B 1 34 ? 15.734 -10.984 1.721 1 93.62 34 GLY B O 1
ATOM 1564 N N . ASP B 1 35 ? 15.234 -9.375 0.254 1 96.88 35 ASP B N 1
ATOM 1565 C CA . ASP B 1 35 ? 13.805 -9.641 0.349 1 96.88 35 ASP B CA 1
ATOM 1566 C C . ASP B 1 35 ? 13.461 -11.023 -0.204 1 96.88 35 ASP B C 1
ATOM 1568 O O . ASP B 1 35 ? 14.148 -11.523 -1.102 1 96.88 35 ASP B O 1
ATOM 1572 N N . ARG B 1 36 ? 12.469 -11.617 0.349 1 97.56 36 ARG B N 1
ATOM 1573 C CA . ARG B 1 36 ? 11.852 -12.812 -0.213 1 97.56 36 ARG B CA 1
ATOM 1574 C C . ARG B 1 36 ? 10.555 -12.477 -0.937 1 97.56 36 ARG B C 1
ATOM 1576 O O . ARG B 1 36 ? 9.625 -11.93 -0.335 1 97.56 36 ARG B O 1
ATOM 1583 N N . LEU B 1 37 ? 10.516 -12.789 -2.188 1 97.62 37 LEU B N 1
ATOM 1584 C CA . LEU B 1 37 ? 9.344 -12.477 -2.992 1 97.62 37 LEU B CA 1
ATOM 1585 C C . LEU B 1 37 ? 8.508 -13.727 -3.24 1 97.62 37 LEU B C 1
ATOM 1587 O O . LEU B 1 37 ? 9.039 -14.773 -3.613 1 97.62 37 LEU B O 1
ATOM 1591 N N . VAL B 1 38 ? 7.242 -13.617 -2.975 1 97.5 38 VAL B N 1
ATOM 1592 C CA . VAL B 1 38 ? 6.277 -14.672 -3.26 1 97.5 38 VAL B CA 1
ATOM 1593 C C . VAL B 1 38 ? 5.297 -14.203 -4.332 1 97.5 38 VAL B C 1
ATOM 1595 O O . VAL B 1 38 ? 4.477 -13.312 -4.086 1 97.5 38 VAL B O 1
ATOM 1598 N N . LEU B 1 39 ? 5.406 -14.742 -5.492 1 95.94 39 LEU B N 1
ATOM 1599 C CA . LEU B 1 39 ? 4.488 -14.461 -6.59 1 95.94 39 LEU B CA 1
ATOM 1600 C C . LEU B 1 39 ? 3.312 -15.438 -6.578 1 95.94 39 LEU B C 1
ATOM 1602 O O . LEU B 1 39 ? 3.5 -16.641 -6.719 1 95.94 39 LEU B O 1
ATOM 1606 N N . VAL B 1 40 ? 2.127 -14.883 -6.406 1 93.62 40 VAL B N 1
ATOM 1607 C CA . VAL B 1 40 ? 0.974 -15.766 -6.273 1 93.62 40 VAL B CA 1
ATOM 1608 C C . VAL B 1 40 ? -0.042 -15.453 -7.371 1 93.62 40 VAL B C 1
ATOM 1610 O O . VAL B 1 40 ? -0.315 -14.289 -7.664 1 93.62 40 VAL B O 1
ATOM 1613 N N . SER B 1 41 ? -0.532 -16.422 -8.016 1 88.75 41 SER B N 1
ATOM 1614 C CA . SER B 1 41 ? -1.654 -16.328 -8.945 1 88.75 41 SER B CA 1
ATOM 1615 C C . SER B 1 41 ? -2.797 -17.25 -8.516 1 88.75 41 SER B C 1
ATOM 1617 O O . SER B 1 41 ? -2.588 -18.438 -8.281 1 88.75 41 SER B O 1
ATOM 1619 N N . VAL B 1 42 ? -3.951 -16.531 -8.367 1 80.94 42 VAL B N 1
ATOM 1620 C CA . VAL B 1 42 ? -5.133 -17.297 -7.977 1 80.94 42 VAL B CA 1
ATOM 1621 C C . VAL B 1 42 ? -6.023 -17.531 -9.195 1 80.94 42 VAL B C 1
ATOM 1623 O O . VAL B 1 42 ? -6.418 -16.578 -9.875 1 80.94 42 VAL B O 1
ATOM 1626 N N . GLY B 1 43 ? -6.078 -18.656 -9.766 1 69.94 43 GLY B N 1
ATOM 1627 C CA . GLY B 1 43 ? -6.859 -19.016 -10.945 1 69.94 43 GLY B CA 1
ATOM 1628 C C . GLY B 1 43 ? -8.289 -19.391 -10.617 1 69.94 43 GLY B C 1
ATOM 1629 O O . GLY B 1 43 ? -8.555 -20 -9.578 1 69.94 43 GLY B O 1
ATOM 1630 N N . VAL B 1 44 ? -9.312 -18.562 -11.227 1 52.03 44 VAL B N 1
ATOM 1631 C CA . VAL B 1 44 ? -10.695 -19.031 -11.102 1 52.03 44 VAL B CA 1
ATOM 1632 C C . VAL B 1 44 ? -10.898 -20.266 -11.969 1 52.03 44 VAL B C 1
ATOM 1634 O O . VAL B 1 44 ? -10.672 -20.234 -13.18 1 52.03 44 VAL B O 1
ATOM 1637 N N . THR B 1 45 ? -10.703 -21.359 -11.438 1 45.97 45 THR B N 1
ATOM 1638 C CA . THR B 1 45 ? -11.172 -22.531 -12.172 1 45.97 45 THR B CA 1
ATOM 1639 C C . THR B 1 45 ? -12.695 -22.531 -12.281 1 45.97 45 THR B C 1
ATOM 1641 O O . THR B 1 45 ? -13.391 -22.359 -11.273 1 45.97 45 THR B O 1
ATOM 1644 N N . GLU B 1 46 ? -13.195 -21.688 -13.273 1 41.62 46 GLU B N 1
ATOM 1645 C CA . GLU B 1 46 ? -14.625 -21.859 -13.508 1 41.62 46 GLU B CA 1
ATOM 1646 C C . GLU B 1 46 ? -15.086 -23.266 -13.109 1 41.62 46 GLU B C 1
ATOM 1648 O O . GLU B 1 46 ? -14.633 -24.25 -13.672 1 41.62 46 GLU B O 1
ATOM 1653 N N . GLY B 1 47 ? -15.18 -23.547 -12.008 1 40.28 47 GLY B N 1
ATOM 1654 C CA . GLY B 1 47 ? -16.047 -24.719 -11.961 1 40.28 47 GLY B CA 1
ATOM 1655 C C . GLY B 1 47 ? -17.188 -24.672 -12.945 1 40.28 47 GLY B C 1
ATOM 1656 O O . GLY B 1 47 ? -17.516 -23.594 -13.461 1 40.28 47 GLY B O 1
ATOM 1657 N N . PRO B 1 48 ? -17.688 -25.781 -13.547 1 35.69 48 PRO B N 1
ATOM 1658 C CA . PRO B 1 48 ? -18.969 -25.766 -14.273 1 35.69 48 PRO B CA 1
ATOM 1659 C C . PRO B 1 48 ? -20.016 -24.891 -13.609 1 35.69 48 PRO B C 1
ATOM 1661 O O . PRO B 1 48 ? -20.422 -25.156 -12.469 1 35.69 48 PRO B O 1
ATOM 1664 N N . GLU B 1 49 ? -19.953 -23.688 -13.383 1 36.62 49 GLU B N 1
ATOM 1665 C CA . GLU B 1 49 ? -21.312 -23.297 -13.039 1 36.62 49 GLU B CA 1
ATOM 1666 C C . GLU B 1 49 ? -22.344 -24.266 -13.633 1 36.62 49 GLU B C 1
ATOM 1668 O O . GLU B 1 49 ? -21.984 -25.156 -14.398 1 36.62 49 GLU B O 1
ATOM 1673 N N . TRP B 1 50 ? -23.75 -23.719 -13.695 1 33.69 50 TRP B N 1
ATOM 1674 C CA . TRP B 1 50 ? -24.938 -24.375 -14.234 1 33.69 50 TRP B CA 1
ATOM 1675 C C . TRP B 1 50 ? -24.703 -24.859 -15.656 1 33.69 50 TRP B C 1
ATOM 1677 O O . TRP B 1 50 ? -25.625 -25.297 -16.328 1 33.69 50 TRP B O 1
ATOM 1687 N N . ALA B 1 51 ? -23.797 -24.453 -16.359 1 33.31 51 ALA B N 1
ATOM 1688 C CA . ALA B 1 51 ? -24.234 -25.078 -17.609 1 33.31 51 ALA B CA 1
ATOM 1689 C C . ALA B 1 51 ? -24.406 -26.594 -17.438 1 33.31 51 ALA B C 1
ATOM 1691 O O . ALA B 1 51 ? -24.062 -27.141 -16.391 1 33.31 51 ALA B O 1
ATOM 1692 N N . ASP B 1 52 ? -24.312 -27.484 -18.531 1 33.44 52 ASP B N 1
ATOM 1693 C CA . ASP B 1 52 ? -24.859 -28.828 -18.766 1 33.44 52 ASP B CA 1
ATOM 1694 C C . ASP B 1 52 ? -24.172 -29.844 -17.859 1 33.44 52 ASP B C 1
ATOM 1696 O O . ASP B 1 52 ? -22.969 -30.062 -17.938 1 33.44 52 ASP B O 1
ATOM 1700 N N . VAL B 1 53 ? -24.5 -30.031 -16.562 1 36.5 53 VAL B N 1
ATOM 1701 C CA . VAL B 1 53 ? -24.516 -31.25 -15.773 1 36.5 53 VAL B CA 1
ATOM 1702 C C . VAL B 1 53 ? -24.391 -32.469 -16.703 1 36.5 53 VAL B C 1
ATOM 1704 O O . VAL B 1 53 ? -24.078 -33.562 -16.25 1 36.5 53 VAL B O 1
ATOM 1707 N N . VAL B 1 54 ? -25.094 -32.25 -17.906 1 35.44 54 VAL B N 1
ATOM 1708 C CA . VAL B 1 54 ? -25.219 -33.469 -18.688 1 35.44 54 VAL B CA 1
ATOM 1709 C C . VAL B 1 54 ? -23.844 -33.969 -19.125 1 35.44 54 VAL B C 1
ATOM 1711 O O . VAL B 1 54 ? -23.578 -35.156 -19.109 1 35.44 54 VAL B O 1
ATOM 1714 N N . ASP B 1 55 ? -23.016 -33 -19.734 1 35.97 55 ASP B N 1
ATOM 1715 C CA . ASP B 1 55 ? -21.906 -33.656 -20.422 1 35.97 55 ASP B CA 1
ATOM 1716 C C . ASP B 1 55 ? -20.719 -33.812 -19.484 1 35.97 55 ASP B C 1
ATOM 1718 O O . ASP B 1 55 ? -19.641 -34.219 -19.922 1 35.97 55 ASP B O 1
ATOM 1722 N N . ALA B 1 56 ? -20.719 -33.344 -18.297 1 39.31 56 ALA B N 1
ATOM 1723 C CA . ALA B 1 56 ? -19.609 -33.562 -17.359 1 39.31 56 ALA B CA 1
ATOM 1724 C C . ALA B 1 56 ? -19.344 -35.062 -17.156 1 39.31 56 ALA B C 1
ATOM 1726 O O . ALA B 1 56 ? -18.453 -35.438 -16.391 1 39.31 56 ALA B O 1
ATOM 1727 N N . ALA B 1 57 ? -20.188 -35.812 -17.484 1 38 57 ALA B N 1
ATOM 1728 C CA . ALA B 1 57 ? -19.922 -37.25 -17.375 1 38 57 ALA B CA 1
ATOM 1729 C C . ALA B 1 57 ? -18.594 -37.625 -18.062 1 38 57 ALA B C 1
ATOM 1731 O O . ALA B 1 57 ? -18.016 -38.656 -17.781 1 38 57 ALA B O 1
ATOM 1732 N N . ALA B 1 58 ? -18.375 -37.062 -19.406 1 41.38 58 ALA B N 1
ATOM 1733 C CA . ALA B 1 58 ? -17.188 -37.625 -20.062 1 41.38 58 ALA B CA 1
ATOM 1734 C C . ALA B 1 58 ? -15.922 -36.938 -19.578 1 41.38 58 ALA B C 1
ATOM 1736 O O . ALA B 1 58 ? -15.906 -35.719 -19.359 1 41.38 58 ALA B O 1
ATOM 1737 N N . GLY B 1 59 ? -15.031 -37.344 -18.672 1 42.75 59 GLY B N 1
ATOM 1738 C CA . GLY B 1 59 ? -13.711 -37.188 -18.078 1 42.75 59 GLY B CA 1
ATOM 1739 C C . GLY B 1 59 ? -12.859 -36.125 -18.766 1 42.75 59 GLY B C 1
ATOM 1740 O O . GLY B 1 59 ? -11.633 -36.188 -18.672 1 42.75 59 GLY B O 1
ATOM 1741 N N . VAL B 1 60 ? -13.266 -35.469 -19.906 1 42.75 60 VAL B N 1
ATOM 1742 C CA . VAL B 1 60 ? -12.344 -34.625 -20.656 1 42.75 60 VAL B CA 1
ATOM 1743 C C . VAL B 1 60 ? -12.125 -33.312 -19.891 1 42.75 60 VAL B C 1
ATOM 1745 O O . VAL B 1 60 ? -13.086 -32.594 -19.578 1 42.75 60 VAL B O 1
ATOM 1748 N N . PRO B 1 61 ? -10.938 -33.125 -19.203 1 50.38 61 PRO B N 1
ATOM 1749 C CA . PRO B 1 61 ? -10.617 -31.812 -18.641 1 50.38 61 PRO B CA 1
ATOM 1750 C C . PRO B 1 61 ? -11.07 -30.656 -19.531 1 50.38 61 PRO B C 1
ATOM 1752 O O . PRO B 1 61 ? -11.008 -30.781 -20.766 1 50.38 61 PRO B O 1
ATOM 1755 N N . ASP B 1 62 ? -11.945 -29.75 -19.172 1 52.91 62 ASP B N 1
ATOM 1756 C CA . ASP B 1 62 ? -12.445 -28.609 -19.938 1 52.91 62 ASP B CA 1
ATOM 1757 C C . ASP B 1 62 ? -11.305 -27.828 -20.562 1 52.91 62 ASP B C 1
ATOM 1759 O O . ASP B 1 62 ? -10.352 -27.438 -19.891 1 52.91 62 ASP B O 1
ATOM 1763 N N . PRO B 1 63 ? -10.961 -27.984 -21.891 1 56.25 63 PRO B N 1
ATOM 1764 C CA . PRO B 1 63 ? -9.938 -27.25 -22.641 1 56.25 63 PRO B CA 1
ATOM 1765 C C . PRO B 1 63 ? -9.75 -25.812 -22.125 1 56.25 63 PRO B C 1
ATOM 1767 O O . PRO B 1 63 ? -8.633 -25.281 -22.156 1 56.25 63 PRO B O 1
ATOM 1770 N N . ASN B 1 64 ? -10.797 -25.25 -21.547 1 58.5 64 ASN B N 1
ATOM 1771 C CA . ASN B 1 64 ? -10.711 -23.875 -21.062 1 58.5 64 ASN B CA 1
ATOM 1772 C C . ASN B 1 64 ? -9.906 -23.781 -19.766 1 58.5 64 ASN B C 1
ATOM 1774 O O . ASN B 1 64 ? -9.141 -22.844 -19.578 1 58.5 64 ASN B O 1
ATOM 1778 N N . LEU B 1 65 ? -9.938 -24.859 -19.047 1 62.22 65 LEU B N 1
ATOM 1779 C CA . LEU B 1 65 ? -9.188 -24.875 -17.797 1 62.22 65 LEU B CA 1
ATOM 1780 C C . LEU B 1 65 ? -7.695 -25.047 -18.062 1 62.22 65 LEU B C 1
ATOM 1782 O O . LEU B 1 65 ? -6.867 -24.406 -17.406 1 62.22 65 LEU B O 1
ATOM 1786 N N . LYS B 1 66 ? -7.414 -25.953 -18.984 1 64 66 LYS B N 1
ATOM 1787 C CA . LYS B 1 66 ? -6.012 -26.188 -19.328 1 64 66 LYS B CA 1
ATOM 1788 C C . LYS B 1 66 ? -5.371 -24.922 -19.906 1 64 66 LYS B C 1
ATOM 1790 O O . LYS B 1 66 ? -4.211 -24.625 -19.609 1 64 66 LYS B O 1
ATOM 1795 N N . GLU B 1 67 ? -6.121 -24.281 -20.672 1 66.75 67 GLU B N 1
ATOM 1796 C CA . GLU B 1 67 ? -5.613 -23.062 -21.281 1 66.75 67 GLU B CA 1
ATOM 1797 C C . GLU B 1 67 ? -5.391 -21.984 -20.219 1 66.75 67 GLU B C 1
ATOM 1799 O O . GLU B 1 67 ? -4.391 -21.266 -20.266 1 66.75 67 GLU B O 1
ATOM 1804 N N . ALA B 1 68 ? -6.301 -21.938 -19.328 1 64.69 68 ALA B N 1
ATOM 1805 C CA . ALA B 1 68 ? -6.176 -20.969 -18.25 1 64.69 68 ALA B CA 1
ATOM 1806 C C . ALA B 1 68 ? -4.961 -21.266 -17.375 1 64.69 68 ALA B C 1
ATOM 1808 O O . ALA B 1 68 ? -4.23 -20.344 -16.984 1 64.69 68 ALA B O 1
ATOM 1809 N N . GLU B 1 69 ? -4.746 -22.469 -17.203 1 68.31 69 GLU B N 1
ATOM 1810 C CA . GLU B 1 69 ? -3.6 -22.891 -16.391 1 68.31 69 GLU B CA 1
ATOM 1811 C C . GLU B 1 69 ? -2.285 -22.594 -17.109 1 68.31 69 GLU B C 1
ATOM 1813 O O . GLU B 1 69 ? -1.312 -22.172 -16.469 1 68.31 69 GLU B O 1
ATOM 1818 N N . ALA B 1 70 ? -2.326 -22.906 -18.375 1 72.25 70 ALA B N 1
ATOM 1819 C CA . ALA B 1 70 ? -1.12 -22.641 -19.156 1 72.25 70 ALA B CA 1
ATOM 1820 C C . ALA B 1 70 ? -0.81 -21.141 -19.203 1 72.25 70 ALA B C 1
ATOM 1822 O O . ALA B 1 70 ? 0.354 -20.75 -19.125 1 72.25 70 ALA B O 1
ATOM 1823 N N . GLN B 1 71 ? -1.797 -20.406 -19.234 1 70.5 71 GLN B N 1
ATOM 1824 C CA . GLN B 1 71 ? -1.624 -18.953 -19.25 1 70.5 71 GLN B CA 1
ATOM 1825 C C . GLN B 1 71 ? -1.087 -18.453 -17.906 1 70.5 71 GLN B C 1
ATOM 1827 O O . GLN B 1 71 ? -0.188 -17.609 -17.875 1 70.5 71 GLN B O 1
ATOM 1832 N N . ALA B 1 72 ? -1.649 -19.016 -16.891 1 71.12 72 ALA B N 1
ATOM 1833 C CA . ALA B 1 72 ? -1.179 -18.625 -15.562 1 71.12 72 ALA B CA 1
ATOM 1834 C C . ALA B 1 72 ? 0.284 -19.016 -15.367 1 71.12 72 ALA B C 1
ATOM 1836 O O . ALA B 1 72 ? 1.067 -18.234 -14.805 1 71.12 72 ALA B O 1
ATOM 1837 N N . ALA B 1 73 ? 0.626 -20.109 -15.898 1 76.25 73 ALA B N 1
ATOM 1838 C CA . ALA B 1 73 ? 2.002 -20.594 -15.781 1 76.25 73 ALA B CA 1
ATOM 1839 C C . ALA B 1 73 ? 2.963 -19.688 -16.562 1 76.25 73 ALA B C 1
ATOM 1841 O O . ALA B 1 73 ? 4.047 -19.375 -16.078 1 76.25 73 ALA B O 1
ATOM 1842 N N . ALA B 1 74 ? 2.549 -19.344 -17.703 1 79.88 74 ALA B N 1
ATOM 1843 C CA . ALA B 1 74 ? 3.395 -18.484 -18.531 1 79.88 74 ALA B CA 1
ATOM 1844 C C . ALA B 1 74 ? 3.578 -17.125 -17.875 1 79.88 74 ALA B C 1
ATOM 1846 O O . ALA B 1 74 ? 4.684 -16.578 -17.875 1 79.88 74 ALA B O 1
ATOM 1847 N N . LEU B 1 75 ? 2.525 -16.656 -17.328 1 77.75 75 LEU B N 1
ATOM 1848 C CA . LEU B 1 75 ? 2.559 -15.367 -16.641 1 77.75 75 LEU B CA 1
ATOM 1849 C C . LEU B 1 75 ? 3.533 -15.406 -15.477 1 77.75 75 LEU B C 1
ATOM 1851 O O . LEU B 1 75 ? 4.359 -14.5 -15.32 1 77.75 75 LEU B O 1
ATOM 1855 N N . LEU B 1 76 ? 3.43 -16.406 -14.695 1 83.44 76 LEU B N 1
ATOM 1856 C CA . LEU B 1 76 ? 4.262 -16.531 -13.5 1 83.44 76 LEU B CA 1
ATOM 1857 C C . LEU B 1 76 ? 5.723 -16.75 -13.875 1 83.44 76 LEU B C 1
ATOM 1859 O O . LEU B 1 76 ? 6.625 -16.25 -13.188 1 83.44 76 LEU B O 1
ATOM 1863 N N . HIS B 1 77 ? 5.879 -17.422 -14.992 1 86.25 77 HIS B N 1
ATOM 1864 C CA . HIS B 1 77 ? 7.242 -17.625 -15.469 1 86.25 77 HIS B CA 1
ATOM 1865 C C . HIS B 1 77 ? 7.875 -16.312 -15.898 1 86.25 77 HIS B C 1
ATOM 1867 O O . HIS B 1 77 ? 9.016 -16.016 -15.547 1 86.25 77 HIS B O 1
ATOM 1873 N N . ASP B 1 78 ? 7.16 -15.555 -16.594 1 87.94 78 ASP B N 1
ATOM 1874 C CA . ASP B 1 78 ? 7.652 -14.258 -17.031 1 87.94 78 ASP B CA 1
ATOM 1875 C C . ASP B 1 78 ? 7.914 -13.336 -15.836 1 87.94 78 ASP B C 1
ATOM 1877 O O . ASP B 1 78 ? 8.906 -12.602 -15.812 1 87.94 78 ASP B O 1
ATOM 1881 N N . ALA B 1 79 ? 7.027 -13.414 -14.914 1 89.38 79 ALA B N 1
ATOM 1882 C CA . ALA B 1 79 ? 7.188 -12.609 -13.703 1 89.38 79 ALA B CA 1
ATOM 1883 C C . ALA B 1 79 ? 8.438 -13.016 -12.938 1 89.38 79 ALA B C 1
ATOM 1885 O O . ALA B 1 79 ? 9.203 -12.156 -12.477 1 89.38 79 ALA B O 1
ATOM 1886 N N . GLU B 1 80 ? 8.617 -14.273 -12.82 1 91.12 80 GLU B N 1
ATOM 1887 C CA . GLU B 1 80 ? 9.797 -14.789 -12.133 1 91.12 80 GLU B CA 1
ATOM 1888 C C . GLU B 1 80 ? 11.078 -14.328 -12.828 1 91.12 80 GLU B C 1
ATOM 1890 O O . GLU B 1 80 ? 12.031 -13.93 -12.164 1 91.12 80 GLU B O 1
ATOM 1895 N N . LYS B 1 81 ? 11.094 -14.414 -14.086 1 91.44 81 LYS B N 1
ATOM 1896 C CA . LYS B 1 81 ? 12.266 -14 -14.859 1 91.44 81 LYS B CA 1
ATOM 1897 C C . LYS B 1 81 ? 12.562 -12.516 -14.648 1 91.44 81 LYS B C 1
ATOM 1899 O O . LYS B 1 81 ? 13.719 -12.133 -14.492 1 91.44 81 LYS B O 1
ATOM 1904 N N . LEU B 1 82 ? 11.547 -11.75 -14.672 1 90.06 82 LEU B N 1
ATOM 1905 C CA . LEU B 1 82 ? 11.703 -10.32 -14.461 1 90.06 82 LEU B CA 1
ATOM 1906 C C . LEU B 1 82 ? 12.352 -10.039 -13.109 1 90.06 82 LEU B C 1
ATOM 1908 O O . LEU B 1 82 ? 13.266 -9.211 -13.016 1 90.06 82 LEU B O 1
ATOM 1912 N N . VAL B 1 83 ? 11.883 -10.727 -12.086 1 91.56 83 VAL B N 1
ATOM 1913 C CA . VAL B 1 83 ? 12.414 -10.531 -10.734 1 91.56 83 VAL B CA 1
ATOM 1914 C C . VAL B 1 83 ? 13.875 -10.977 -10.688 1 91.56 83 VAL B C 1
ATOM 1916 O O . VAL B 1 83 ? 14.727 -10.258 -10.148 1 91.56 83 VAL B O 1
ATOM 1919 N N . LYS B 1 84 ? 14.172 -12.078 -11.305 1 92.44 84 LYS B N 1
ATOM 1920 C CA . LYS B 1 84 ? 15.523 -12.633 -11.273 1 92.44 84 LYS B CA 1
ATOM 1921 C C . LYS B 1 84 ? 16.5 -11.734 -12.031 1 92.44 84 LYS B C 1
ATOM 1923 O O . LYS B 1 84 ? 17.656 -11.586 -11.625 1 92.44 84 LYS B O 1
ATOM 1928 N N . ASP B 1 85 ? 16.016 -11.18 -13.062 1 92.31 85 ASP B N 1
ATOM 1929 C CA . ASP B 1 85 ? 16.875 -10.297 -13.867 1 92.31 85 ASP B CA 1
ATOM 1930 C C . ASP B 1 85 ? 17.266 -9.055 -13.086 1 92.31 85 ASP B C 1
ATOM 1932 O O . ASP B 1 85 ? 18.391 -8.562 -13.219 1 92.31 85 ASP B O 1
ATOM 1936 N N . ARG B 1 86 ? 16.391 -8.625 -12.266 1 91.62 86 ARG B N 1
ATOM 1937 C CA . ARG B 1 86 ? 16.625 -7.367 -11.57 1 91.62 86 ARG B CA 1
ATOM 1938 C C . ARG B 1 86 ? 17.203 -7.609 -10.18 1 91.62 86 ARG B C 1
ATOM 1940 O O . ARG B 1 86 ? 17.953 -6.777 -9.656 1 91.62 86 ARG B O 1
ATOM 1947 N N . PHE B 1 87 ? 16.797 -8.75 -9.594 1 91.62 87 PHE B N 1
ATOM 1948 C CA . PHE B 1 87 ? 17.203 -9.062 -8.227 1 91.62 87 PHE B CA 1
ATOM 1949 C C . PHE B 1 87 ? 17.656 -10.516 -8.117 1 91.62 87 PHE B C 1
ATOM 1951 O O . PHE B 1 87 ? 17.094 -11.289 -7.344 1 91.62 87 PHE B O 1
ATOM 1958 N N . ALA B 1 88 ? 18.703 -10.875 -8.734 1 88 88 ALA B N 1
ATOM 1959 C CA . ALA B 1 88 ? 19.219 -12.234 -8.867 1 88 88 ALA B CA 1
ATOM 1960 C C . ALA B 1 88 ? 19.531 -12.844 -7.504 1 88 88 ALA B C 1
ATOM 1962 O O . ALA B 1 88 ? 19.391 -14.055 -7.312 1 88 88 ALA B O 1
ATOM 1963 N N . GLY B 1 89 ? 19.797 -12.102 -6.523 1 90.38 89 GLY B N 1
ATOM 1964 C CA . GLY B 1 89 ? 20.188 -12.633 -5.23 1 90.38 89 GLY B CA 1
ATOM 1965 C C . GLY B 1 89 ? 19.031 -12.82 -4.277 1 90.38 89 GLY B C 1
ATOM 1966 O O . GLY B 1 89 ? 19.172 -13.43 -3.217 1 90.38 89 GLY B O 1
ATOM 1967 N N . ASN B 1 90 ? 17.859 -12.375 -4.719 1 94.06 90 ASN B N 1
ATOM 1968 C CA . ASN B 1 90 ? 16.703 -12.477 -3.838 1 94.06 90 ASN B CA 1
ATOM 1969 C C . ASN B 1 90 ? 16 -13.828 -3.986 1 94.06 90 ASN B C 1
ATOM 1971 O O . ASN B 1 90 ? 15.984 -14.406 -5.074 1 94.06 90 ASN B O 1
ATOM 1975 N N . GLU B 1 91 ? 15.508 -14.367 -2.916 1 95.69 91 GLU B N 1
ATOM 1976 C CA . GLU B 1 91 ? 14.68 -15.57 -2.957 1 95.69 91 GLU B CA 1
ATOM 1977 C C . GLU B 1 91 ? 13.32 -15.281 -3.578 1 95.69 91 GLU B C 1
ATOM 1979 O O . GLU B 1 91 ? 12.672 -14.297 -3.236 1 95.69 91 GLU B O 1
ATOM 1984 N N . ILE B 1 92 ? 12.969 -16.172 -4.523 1 96.12 92 ILE B N 1
ATOM 1985 C CA . ILE B 1 92 ? 11.68 -16.031 -5.195 1 96.12 92 ILE B CA 1
ATOM 1986 C C . ILE B 1 92 ? 10.906 -17.344 -5.102 1 96.12 92 ILE B C 1
ATOM 1988 O O . ILE B 1 92 ? 11.445 -18.422 -5.379 1 96.12 92 ILE B O 1
ATOM 1992 N N . THR B 1 93 ? 9.664 -17.297 -4.652 1 95.62 93 THR B N 1
ATOM 1993 C CA . THR B 1 93 ? 8.742 -18.422 -4.641 1 95.62 93 THR B CA 1
ATOM 1994 C C . THR B 1 93 ? 7.527 -18.141 -5.523 1 95.62 93 THR B C 1
ATOM 1996 O O . THR B 1 93 ? 6.953 -17.047 -5.453 1 95.62 93 THR B O 1
ATOM 1999 N N . VAL B 1 94 ? 7.168 -19.031 -6.348 1 92.75 94 VAL B N 1
ATOM 2000 C CA . VAL B 1 94 ? 5.992 -18.906 -7.199 1 92.75 94 VAL B CA 1
ATOM 2001 C C . VAL B 1 94 ? 4.906 -19.875 -6.73 1 92.75 94 VAL B C 1
ATOM 2003 O O . VAL B 1 94 ? 5.16 -21.062 -6.57 1 92.75 94 VAL B O 1
ATOM 2006 N N . LEU B 1 95 ? 3.758 -19.297 -6.469 1 90.25 95 LEU B N 1
ATOM 2007 C CA . LEU B 1 95 ? 2.639 -20.109 -5.988 1 90.25 95 LEU B CA 1
ATOM 2008 C C . LEU B 1 95 ? 1.438 -19.969 -6.922 1 90.25 95 LEU B C 1
ATOM 2010 O O . LEU B 1 95 ? 1.028 -18.859 -7.262 1 90.25 95 LEU B O 1
ATOM 2014 N N . ARG B 1 96 ? 0.926 -21.062 -7.391 1 84.56 96 ARG B N 1
ATOM 2015 C CA . ARG B 1 96 ? -0.348 -21.125 -8.102 1 84.56 96 ARG B CA 1
ATOM 2016 C C . ARG B 1 96 ? -1.429 -21.75 -7.234 1 84.56 96 ARG B C 1
ATOM 2018 O O . ARG B 1 96 ? -1.261 -22.875 -6.746 1 84.56 96 ARG B O 1
ATOM 2025 N N . ARG B 1 97 ? -2.414 -20.969 -6.965 1 79.94 97 ARG B N 1
ATOM 2026 C CA . ARG B 1 97 ? -3.51 -21.484 -6.148 1 79.94 97 ARG B CA 1
ATOM 2027 C C . ARG B 1 97 ? -4.805 -21.547 -6.953 1 79.94 97 ARG B C 1
ATOM 2029 O O . ARG B 1 97 ? -5.27 -20.547 -7.484 1 79.94 97 ARG B O 1
ATOM 2036 N N . PRO B 1 98 ? -5.344 -22.797 -7.207 1 68.69 98 PRO B N 1
ATOM 2037 C CA . PRO B 1 98 ? -6.652 -22.906 -7.859 1 68.69 98 PRO B CA 1
ATOM 2038 C C . PRO B 1 98 ? -7.793 -22.406 -6.977 1 68.69 98 PRO B C 1
ATOM 2040 O O . PRO B 1 98 ? -7.73 -22.531 -5.75 1 68.69 98 PRO B O 1
ATOM 2043 N N . VAL B 1 99 ? -8.695 -21.438 -7.543 1 59.5 99 VAL B N 1
ATOM 2044 C CA . VAL B 1 99 ? -9.836 -21.047 -6.73 1 59.5 99 VAL B CA 1
ATOM 2045 C C . VAL B 1 99 ? -10.805 -22.219 -6.574 1 59.5 99 VAL B C 1
ATOM 2047 O O . VAL B 1 99 ? -11.211 -22.828 -7.566 1 59.5 99 VAL B O 1
ATOM 2050 N N . THR B 1 100 ? -10.672 -22.938 -5.441 1 55.81 100 THR B N 1
ATOM 2051 C CA . THR B 1 100 ? -11.742 -23.891 -5.148 1 55.81 100 THR B CA 1
ATOM 2052 C C . THR B 1 100 ? -12.859 -23.203 -4.359 1 55.81 100 THR B C 1
ATOM 2054 O O . THR B 1 100 ? -12.797 -23.125 -3.133 1 55.81 100 THR B O 1
ATOM 2057 N N . GLY B 1 101 ? -13.789 -22.766 -5.016 1 55.91 101 GLY B N 1
ATOM 2058 C CA . GLY B 1 101 ? -14.992 -22.312 -4.332 1 55.91 101 GLY B CA 1
ATOM 2059 C C . GLY B 1 101 ? -14.773 -21.078 -3.473 1 55.91 101 GLY B C 1
ATOM 2060 O O . GLY B 1 101 ? -15.727 -20.484 -2.982 1 55.91 101 GLY B O 1
ATOM 2061 N N . SER B 1 102 ? -13.516 -20.781 -3.035 1 61.78 102 SER B N 1
ATOM 2062 C CA . SER B 1 102 ? -13.305 -19.625 -2.172 1 61.78 102 SER B CA 1
ATOM 2063 C C . SER B 1 102 ? -13.023 -18.375 -2.99 1 61.78 102 SER B C 1
ATOM 2065 O O . SER B 1 102 ? -12.703 -18.453 -4.176 1 61.78 102 SER B O 1
ATOM 2067 N N . SER B 1 103 ? -13.273 -17.219 -2.438 1 79.88 103 SER B N 1
ATOM 2068 C CA . SER B 1 103 ? -13.062 -15.961 -3.141 1 79.88 103 SER B CA 1
ATOM 2069 C C . SER B 1 103 ? -11.578 -15.688 -3.361 1 79.88 103 SER B C 1
ATOM 2071 O O . SER B 1 103 ? -10.734 -16.219 -2.639 1 79.88 103 SER B O 1
ATOM 2073 N N . VAL B 1 104 ? -11.172 -15.312 -4.371 1 85.56 104 VAL B N 1
ATOM 2074 C CA . VAL B 1 104 ? -9.828 -14.938 -4.793 1 85.56 104 VAL B CA 1
ATOM 2075 C C . VAL B 1 104 ? -9.117 -14.195 -3.658 1 85.56 104 VAL B C 1
ATOM 2077 O O . VAL B 1 104 ? -7.984 -14.523 -3.303 1 85.56 104 VAL B O 1
ATOM 2080 N N . HIS B 1 105 ? -9.836 -13.391 -2.992 1 89.62 105 HIS B N 1
ATOM 2081 C CA . HIS B 1 105 ? -9.227 -12.594 -1.935 1 89.62 105 HIS B CA 1
ATOM 2082 C C . HIS B 1 105 ? -8.875 -13.461 -0.727 1 89.62 105 HIS B C 1
ATOM 2084 O O . HIS B 1 105 ? -7.867 -13.227 -0.062 1 89.62 105 HIS B O 1
ATOM 2090 N N . ASN B 1 106 ? -9.703 -14.461 -0.405 1 90.69 106 ASN B N 1
ATOM 2091 C CA . ASN B 1 106 ? -9.414 -15.344 0.72 1 90.69 106 ASN B CA 1
ATOM 2092 C C . ASN B 1 106 ? -8.125 -16.125 0.499 1 90.69 106 ASN B C 1
ATOM 2094 O O . ASN B 1 106 ? -7.316 -16.266 1.415 1 90.69 106 ASN B O 1
ATOM 2098 N N . MET B 1 107 ? -7.996 -16.578 -0.7 1 90.81 107 MET B N 1
ATOM 2099 C CA . MET B 1 107 ? -6.797 -17.359 -1.014 1 90.81 107 MET B CA 1
ATOM 2100 C C . MET B 1 107 ? -5.551 -16.484 -0.927 1 90.81 107 MET B C 1
ATOM 2102 O O . MET B 1 107 ? -4.523 -16.906 -0.403 1 90.81 107 MET B O 1
ATOM 2106 N N . ILE B 1 108 ? -5.617 -15.281 -1.329 1 94.31 108 ILE B N 1
ATOM 2107 C CA . ILE B 1 108 ? -4.484 -14.367 -1.278 1 94.31 108 ILE B CA 1
ATOM 2108 C C . ILE B 1 108 ? -4.121 -14.07 0.176 1 94.31 108 ILE B C 1
ATOM 2110 O O . ILE B 1 108 ? -2.951 -14.133 0.556 1 94.31 108 ILE B O 1
ATOM 2114 N N . VAL B 1 109 ? -5.109 -13.844 0.974 1 94.12 109 VAL B N 1
ATOM 2115 C CA . VAL B 1 109 ? -4.891 -13.516 2.379 1 94.12 109 VAL B CA 1
ATOM 2116 C C . VAL B 1 109 ? -4.324 -14.727 3.109 1 94.12 109 VAL B C 1
ATOM 2118 O O . VAL B 1 109 ? -3.434 -14.594 3.955 1 94.12 109 VAL B O 1
ATOM 2121 N N . GLU B 1 110 ? -4.785 -15.859 2.734 1 93.88 110 GLU B N 1
ATOM 2122 C CA . GLU B 1 110 ? -4.273 -17.094 3.332 1 93.88 110 GLU B CA 1
ATOM 2123 C C . GLU B 1 110 ? -2.791 -17.281 3.02 1 93.88 110 GLU B C 1
ATOM 2125 O O . GLU B 1 110 ? -2.012 -17.656 3.895 1 93.88 110 GLU B O 1
ATOM 2130 N N . VAL B 1 111 ? -2.436 -17.031 1.815 1 95.25 111 VAL B N 1
ATOM 2131 C CA . VAL B 1 111 ? -1.032 -17.141 1.431 1 95.25 111 VAL B CA 1
ATOM 2132 C C . VAL B 1 111 ? -0.2 -16.141 2.248 1 95.25 111 VAL B C 1
ATOM 2134 O O . VAL B 1 111 ? 0.862 -16.5 2.764 1 95.25 111 VAL B O 1
ATOM 2137 N N . CYS B 1 112 ? -0.667 -14.93 2.395 1 96.94 112 CYS B N 1
ATOM 2138 C CA . CYS B 1 112 ? 0.039 -13.93 3.186 1 96.94 112 CYS B CA 1
ATOM 2139 C C . CYS B 1 112 ? 0.256 -14.414 4.613 1 96.94 112 CYS B C 1
ATOM 2141 O O . CYS B 1 112 ? 1.344 -14.25 5.168 1 96.94 112 CYS B O 1
ATOM 2143 N N . ASP B 1 113 ? -0.751 -15.047 5.152 1 95.56 113 ASP B N 1
ATOM 2144 C CA . ASP B 1 113 ? -0.667 -15.547 6.523 1 95.56 113 ASP B CA 1
ATOM 2145 C C . ASP B 1 113 ? 0.309 -16.719 6.621 1 95.56 113 ASP B C 1
ATOM 2147 O O . ASP B 1 113 ? 1.127 -16.781 7.543 1 95.56 113 ASP B O 1
ATOM 2151 N N . GLU B 1 114 ? 0.238 -17.594 5.668 1 96.25 114 GLU B N 1
ATOM 2152 C CA . GLU B 1 114 ? 1.054 -18.797 5.664 1 96.25 114 GLU B CA 1
ATOM 2153 C C . GLU B 1 114 ? 2.541 -18.469 5.621 1 96.25 114 GLU B C 1
ATOM 2155 O O . GLU B 1 114 ? 3.352 -19.125 6.273 1 96.25 114 GLU B O 1
ATOM 2160 N N . VAL B 1 115 ? 2.906 -17.406 4.949 1 96.81 115 VAL B N 1
ATOM 2161 C CA . VAL B 1 115 ? 4.324 -17.109 4.758 1 96.81 115 VAL B CA 1
ATOM 2162 C C . VAL B 1 115 ? 4.746 -15.977 5.68 1 96.81 115 VAL B C 1
ATOM 2164 O O . VAL B 1 115 ? 5.863 -15.461 5.574 1 96.81 115 VAL B O 1
ATOM 2167 N N . ASN B 1 116 ? 3.791 -15.523 6.504 1 96.06 116 ASN B N 1
ATOM 2168 C CA . ASN B 1 116 ? 4.047 -14.383 7.383 1 96.06 116 ASN B CA 1
ATOM 2169 C C . ASN B 1 116 ? 4.535 -13.172 6.602 1 96.06 116 ASN B C 1
ATOM 2171 O O . ASN B 1 116 ? 5.57 -12.586 6.93 1 96.06 116 ASN B O 1
ATOM 2175 N N . ALA B 1 117 ? 3.736 -12.758 5.652 1 97.5 117 ALA B N 1
ATOM 2176 C CA . ALA B 1 117 ? 4.094 -11.656 4.758 1 97.5 117 ALA B CA 1
ATOM 2177 C C . ALA B 1 117 ? 4.223 -10.344 5.523 1 97.5 117 ALA B C 1
ATOM 2179 O O . ALA B 1 117 ? 3.43 -10.062 6.422 1 97.5 117 ALA B O 1
ATOM 2180 N N . ASN B 1 118 ? 5.215 -9.57 5.133 1 96.81 118 ASN B N 1
ATOM 2181 C CA . ASN B 1 118 ? 5.34 -8.195 5.617 1 96.81 118 ASN B CA 1
ATOM 2182 C C . ASN B 1 118 ? 4.527 -7.223 4.77 1 96.81 118 ASN B C 1
ATOM 2184 O O . ASN B 1 118 ? 4.07 -6.191 5.262 1 96.81 118 ASN B O 1
ATOM 2188 N N . LEU B 1 119 ? 4.367 -7.645 3.535 1 97.94 119 LEU B N 1
ATOM 2189 C CA . LEU B 1 119 ? 3.746 -6.746 2.566 1 97.94 119 LEU B CA 1
ATOM 2190 C C . LEU B 1 119 ? 3.033 -7.539 1.474 1 97.94 119 LEU B C 1
ATOM 2192 O O . LEU B 1 119 ? 3.584 -8.508 0.943 1 97.94 119 LEU B O 1
ATOM 2196 N N . LEU B 1 120 ? 1.801 -7.145 1.211 1 98.31 120 LEU B N 1
ATOM 2197 C CA . LEU B 1 120 ? 1.055 -7.609 0.047 1 98.31 120 LEU B CA 1
ATOM 2198 C C . LEU B 1 120 ? 0.958 -6.512 -1.01 1 98.31 120 LEU B C 1
ATOM 2200 O O . LEU B 1 120 ? 0.574 -5.383 -0.704 1 98.31 120 LEU B O 1
ATOM 2204 N N . VAL B 1 121 ? 1.289 -6.844 -2.262 1 98.31 121 VAL B N 1
ATOM 2205 C CA . VAL B 1 121 ? 1.24 -5.891 -3.365 1 98.31 121 VAL B CA 1
ATOM 2206 C C . VAL B 1 121 ? 0.234 -6.363 -4.41 1 98.31 121 VAL B C 1
ATOM 2208 O O . VAL B 1 121 ? 0.26 -7.523 -4.828 1 98.31 121 VAL B O 1
ATOM 2211 N N . MET B 1 122 ? -0.615 -5.426 -4.812 1 95.88 122 MET B N 1
ATOM 2212 C CA . MET B 1 122 ? -1.631 -5.734 -5.816 1 95.88 122 MET B CA 1
ATOM 2213 C C . MET B 1 122 ? -1.887 -4.527 -6.719 1 95.88 122 MET B C 1
ATOM 2215 O O . MET B 1 122 ? -1.6 -3.393 -6.336 1 95.88 122 MET B O 1
ATOM 2219 N N . GLY B 1 123 ? -2.4 -4.871 -7.906 1 92.94 123 GLY B N 1
ATOM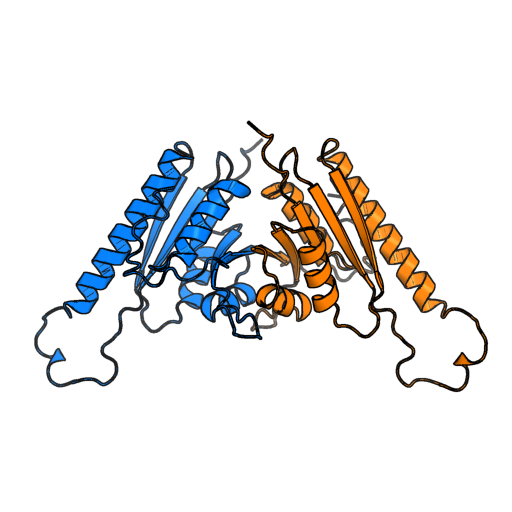 2220 C CA . GLY B 1 123 ? -2.803 -3.814 -8.82 1 92.94 123 GLY B CA 1
ATOM 2221 C C . GLY B 1 123 ? -4.285 -3.5 -8.75 1 92.94 123 GLY B C 1
ATOM 2222 O O . GLY B 1 123 ? -5.094 -4.355 -8.383 1 92.94 123 GLY B O 1
ATOM 2223 N N . SER B 1 124 ? -4.559 -2.26 -9.047 1 86.31 124 SER B N 1
ATOM 2224 C CA . SER B 1 124 ? -5.945 -1.826 -9.203 1 86.31 124 SER B CA 1
ATOM 2225 C C . SER B 1 124 ? -6.098 -0.883 -10.391 1 86.31 124 SER B C 1
ATOM 2227 O O . SER B 1 124 ? -5.273 0.01 -10.594 1 86.31 124 SER B O 1
ATOM 2229 N N . ARG B 1 125 ? -7.02 -1.225 -11.258 1 75.25 125 ARG B N 1
ATOM 2230 C CA . ARG B 1 125 ? -7.258 -0.385 -12.422 1 75.25 125 ARG B CA 1
ATOM 2231 C C . ARG B 1 125 ? -8.125 0.816 -12.07 1 75.25 125 ARG B C 1
ATOM 2233 O O . ARG B 1 125 ? -9.094 0.687 -11.32 1 75.25 125 ARG B O 1
ATOM 2240 N N . ASN B 1 126 ? -7.527 1.898 -12.492 1 61.91 126 ASN B N 1
ATOM 2241 C CA . ASN B 1 126 ? -8.367 3.09 -12.438 1 61.91 126 ASN B CA 1
ATOM 2242 C C . ASN B 1 126 ? -9.18 3.256 -13.719 1 61.91 126 ASN B C 1
ATOM 2244 O O . ASN B 1 126 ? -8.633 3.176 -14.82 1 61.91 126 ASN B O 1
ATOM 2248 N N . ARG B 1 127 ? -10.422 2.68 -13.883 1 53.34 127 ARG B N 1
ATOM 2249 C CA . ARG B 1 127 ? -11.18 2.842 -15.117 1 53.34 127 ARG B CA 1
ATOM 2250 C C . ARG B 1 127 ? -11.484 4.312 -15.391 1 53.34 127 ARG B C 1
ATOM 2252 O O . ARG B 1 127 ? -12.055 5 -14.547 1 53.34 127 ARG B O 1
ATOM 2259 N N . PRO B 1 128 ? -10.859 4.684 -16.578 1 49.5 128 PRO B N 1
ATOM 2260 C CA . PRO B 1 128 ? -11.203 6.023 -17.047 1 49.5 128 PRO B CA 1
ATOM 2261 C C . PRO B 1 128 ? -12.711 6.211 -17.25 1 49.5 128 PRO B C 1
ATOM 2263 O O . PRO B 1 128 ? -13.375 5.328 -17.797 1 49.5 128 PRO B O 1
ATOM 2266 N N . GLY B 1 129 ? -13.359 7.16 -16.453 1 50.75 129 GLY B N 1
ATOM 2267 C CA . GLY B 1 129 ? -14.758 7.555 -16.578 1 50.75 129 GLY B CA 1
ATOM 2268 C C . GLY B 1 129 ? -15.57 7.277 -15.328 1 50.75 129 GLY B C 1
ATOM 2269 O O . GLY B 1 129 ? -16.719 7.711 -15.227 1 50.75 129 GLY B O 1
ATOM 2270 N N . PHE B 1 130 ? -15.164 6.172 -14.789 1 51.72 130 PHE B N 1
ATOM 2271 C CA . PHE B 1 130 ? -15.984 5.926 -13.602 1 51.72 130 PHE B CA 1
ATOM 2272 C C . PHE B 1 130 ? -15.633 6.906 -12.492 1 51.72 130 PHE B C 1
ATOM 2274 O O . PHE B 1 130 ? -14.469 7.055 -12.133 1 51.72 130 PHE B O 1
ATOM 2281 N N . LYS B 1 131 ? -16.297 7.879 -12.477 1 48.91 131 LYS B N 1
ATOM 2282 C CA . LYS B 1 131 ? -16.203 8.977 -11.516 1 48.91 131 LYS B CA 1
ATOM 2283 C C . LYS B 1 131 ? -15.812 8.461 -10.133 1 48.91 131 LYS B C 1
ATOM 2285 O O . LYS B 1 131 ? -15.281 9.219 -9.312 1 48.91 131 LYS B O 1
ATOM 2290 N N . ARG B 1 132 ? -16.219 7.23 -9.828 1 51.88 132 ARG B N 1
ATOM 2291 C CA . ARG B 1 132 ? -15.969 6.68 -8.5 1 51.88 132 ARG B CA 1
ATOM 2292 C C . ARG B 1 132 ? -14.836 5.656 -8.531 1 51.88 132 ARG B C 1
ATOM 2294 O O . ARG B 1 132 ? -14.898 4.676 -9.281 1 51.88 132 ARG B O 1
ATOM 2301 N N . ILE B 1 133 ? -13.578 6.066 -8.617 1 53.56 133 ILE B N 1
ATOM 2302 C CA . ILE B 1 133 ? -12.398 5.207 -8.641 1 53.56 133 ILE B CA 1
ATOM 2303 C C . ILE B 1 133 ? -12.641 3.973 -7.777 1 53.56 133 ILE B C 1
ATOM 2305 O O . ILE B 1 133 ? -12.797 4.078 -6.559 1 53.56 133 ILE B O 1
ATOM 2309 N N . ILE B 1 134 ? -13.117 2.848 -8.516 1 65.56 134 ILE B N 1
ATOM 2310 C CA . ILE B 1 134 ? -13.555 1.646 -7.812 1 65.56 134 ILE B CA 1
ATOM 2311 C C . ILE B 1 134 ? -12.367 0.708 -7.609 1 65.56 134 ILE B C 1
ATOM 2313 O O . ILE B 1 134 ? -11.602 0.451 -8.539 1 65.56 134 ILE B O 1
ATOM 2317 N N . LEU B 1 135 ? -11.867 0.732 -6.477 1 77 135 LEU B N 1
ATOM 2318 C CA . LEU B 1 135 ? -10.984 -0.361 -6.082 1 77 135 LEU B CA 1
ATOM 2319 C C . LEU B 1 135 ? -11.602 -1.711 -6.438 1 77 135 LEU B C 1
ATOM 2321 O O . LEU B 1 135 ? -12.781 -1.943 -6.184 1 77 135 LEU B O 1
ATOM 2325 N N . GLY B 1 136 ? -10.898 -2.453 -7.258 1 80.25 136 GLY B N 1
ATOM 2326 C CA . GLY B 1 136 ? -11.391 -3.791 -7.543 1 80.25 136 GLY B CA 1
ATOM 2327 C C . GLY B 1 136 ? -11.82 -4.547 -6.301 1 80.25 136 GLY B C 1
ATOM 2328 O O . GLY B 1 136 ? -11.312 -4.293 -5.207 1 80.25 136 GLY B O 1
ATOM 2329 N N . SER B 1 137 ? -12.711 -5.422 -6.465 1 83 137 SER B N 1
ATOM 2330 C CA . SER B 1 137 ? -13.305 -6.164 -5.359 1 83 137 SER B CA 1
ATOM 2331 C C . SER B 1 137 ? -12.258 -6.984 -4.617 1 83 137 SER B C 1
ATOM 2333 O O . SER B 1 137 ? -12.289 -7.078 -3.387 1 83 137 SER B O 1
ATOM 2335 N N . VAL B 1 138 ? -11.289 -7.535 -5.316 1 86.62 138 VAL B N 1
ATOM 2336 C CA . VAL B 1 138 ? -10.281 -8.375 -4.68 1 86.62 138 VAL B CA 1
ATOM 2337 C C . VAL B 1 138 ? -9.32 -7.504 -3.867 1 86.62 138 VAL B C 1
ATOM 2339 O O . VAL B 1 138 ? -9.055 -7.793 -2.699 1 86.62 138 VAL B O 1
ATOM 2342 N N . SER B 1 139 ? -8.836 -6.441 -4.496 1 90.75 139 SER B N 1
ATOM 2343 C CA . SER B 1 139 ? -7.934 -5.551 -3.773 1 90.75 139 SER B CA 1
ATOM 2344 C C . SER B 1 139 ? -8.617 -4.93 -2.562 1 90.75 139 SER B C 1
ATOM 2346 O O . SER B 1 139 ? -8.008 -4.762 -1.508 1 90.75 139 SER B O 1
ATOM 2348 N N . ASP B 1 140 ? -9.867 -4.652 -2.762 1 88.5 140 ASP B N 1
ATOM 2349 C CA . ASP B 1 140 ? -10.641 -4.082 -1.665 1 88.5 140 ASP B CA 1
ATOM 2350 C C . ASP B 1 140 ? -10.727 -5.051 -0.49 1 88.5 140 ASP B C 1
ATOM 2352 O O . ASP B 1 140 ? -10.438 -4.684 0.648 1 88.5 140 ASP B O 1
ATOM 2356 N N . GLU B 1 141 ? -11.125 -6.238 -0.768 1 88.56 141 GLU B N 1
ATOM 2357 C CA . GLU B 1 141 ? -11.266 -7.238 0.286 1 88.56 141 GLU B CA 1
ATOM 2358 C C . GLU B 1 141 ? -9.922 -7.562 0.927 1 88.56 141 GLU B C 1
ATOM 2360 O O . GLU B 1 141 ? -9.828 -7.73 2.145 1 88.56 141 GLU B O 1
ATOM 2365 N N . CYS B 1 142 ? -8.898 -7.633 0.183 1 93.12 142 CYS B N 1
ATOM 2366 C CA . CYS B 1 142 ? -7.574 -7.895 0.733 1 93.12 142 CYS B CA 1
ATOM 2367 C C . CYS B 1 142 ? -7.137 -6.758 1.651 1 93.12 142 CYS B C 1
ATOM 2369 O O . CYS B 1 142 ? -6.551 -7.004 2.707 1 93.12 142 CYS B O 1
ATOM 2371 N N . ALA B 1 143 ? -7.418 -5.52 1.246 1 92.81 143 ALA B N 1
ATOM 2372 C CA . ALA B 1 143 ? -7.07 -4.371 2.08 1 92.81 143 ALA B CA 1
ATOM 2373 C C . ALA B 1 143 ? -7.773 -4.438 3.432 1 92.81 143 ALA B C 1
ATOM 2375 O O . ALA B 1 143 ? -7.219 -4.031 4.453 1 92.81 143 ALA B O 1
ATOM 2376 N N . HIS B 1 144 ? -8.898 -5.004 3.402 1 89.81 144 HIS B N 1
ATOM 2377 C CA . HIS B 1 144 ? -9.695 -5.09 4.621 1 89.81 144 HIS B CA 1
ATOM 2378 C C . HIS B 1 144 ? -9.25 -6.262 5.492 1 89.81 144 HIS B C 1
ATOM 2380 O O . HIS B 1 144 ? -9.242 -6.16 6.719 1 89.81 144 HIS B O 1
ATOM 2386 N N . ARG B 1 145 ? -8.758 -7.289 4.836 1 90.25 145 ARG B N 1
ATOM 2387 C CA . ARG B 1 145 ? -8.664 -8.547 5.57 1 90.25 145 ARG B CA 1
ATOM 2388 C C . ARG B 1 145 ? -7.207 -8.898 5.863 1 90.25 145 ARG B C 1
ATOM 2390 O O . ARG B 1 145 ? -6.926 -9.672 6.777 1 90.25 145 ARG B O 1
ATOM 2397 N N . ALA B 1 146 ? -6.316 -8.406 5.062 1 93.31 146 ALA B N 1
ATOM 2398 C CA . ALA B 1 146 ? -4.91 -8.75 5.262 1 93.31 146 ALA B CA 1
ATOM 2399 C C . ALA B 1 146 ? -4.406 -8.234 6.609 1 93.31 146 ALA B C 1
ATOM 2401 O O . ALA B 1 146 ? -4.754 -7.129 7.027 1 93.31 146 ALA B O 1
ATOM 2402 N N . LYS B 1 147 ? -3.574 -8.969 7.195 1 90.94 147 LYS B N 1
ATOM 2403 C CA . LYS B 1 147 ? -2.961 -8.555 8.453 1 90.94 147 LYS B CA 1
ATOM 2404 C C . LYS B 1 147 ? -1.663 -7.789 8.211 1 90.94 147 LYS B C 1
ATOM 2406 O O . LYS B 1 147 ? -1.203 -7.043 9.078 1 90.94 147 LYS B O 1
ATOM 2411 N N . CYS B 1 148 ? -1.07 -8.07 7.129 1 94.81 148 CYS B N 1
ATOM 2412 C CA . CYS B 1 148 ? 0.154 -7.371 6.762 1 94.81 148 CYS B CA 1
ATOM 2413 C C . CYS B 1 148 ? -0.161 -6.062 6.043 1 94.81 148 CYS B C 1
ATOM 2415 O O . CYS B 1 148 ? -1.319 -5.789 5.727 1 94.81 148 CYS B O 1
ATOM 2417 N N . ALA B 1 149 ? 0.823 -5.234 5.812 1 96.69 149 ALA B N 1
ATOM 2418 C CA . ALA B 1 149 ? 0.649 -4.023 5.02 1 96.69 149 ALA B CA 1
ATOM 2419 C C . ALA B 1 149 ? 0.237 -4.355 3.59 1 96.69 149 ALA B C 1
ATOM 2421 O O . ALA B 1 149 ? 0.603 -5.41 3.061 1 96.69 149 ALA B O 1
ATOM 2422 N N . VAL B 1 150 ? -0.569 -3.477 2.967 1 97.19 150 VAL B N 1
ATOM 2423 C CA . VAL B 1 150 ? -1.05 -3.697 1.606 1 97.19 150 VAL B CA 1
ATOM 2424 C C . VAL B 1 150 ? -0.694 -2.496 0.732 1 97.19 150 VAL B C 1
ATOM 2426 O O . VAL B 1 150 ? -1.008 -1.354 1.076 1 97.19 150 VAL B O 1
ATOM 2429 N N . LEU B 1 151 ? -0.027 -2.77 -0.342 1 98.12 151 LEU B N 1
ATOM 2430 C CA . LEU B 1 151 ? 0.283 -1.771 -1.358 1 98.12 151 LEU B CA 1
ATOM 2431 C C . LEU B 1 151 ? -0.597 -1.957 -2.59 1 98.12 151 LEU B C 1
ATOM 2433 O O . LEU B 1 151 ? -0.517 -2.986 -3.266 1 98.12 151 LEU B O 1
ATOM 2437 N N . ILE B 1 152 ? -1.403 -1.003 -2.828 1 96.69 152 ILE B N 1
ATOM 2438 C CA . ILE B 1 152 ? -2.271 -1.001 -4 1 96.69 152 ILE B CA 1
ATOM 2439 C C . ILE B 1 152 ? -1.702 -0.064 -5.062 1 96.69 152 ILE B C 1
ATOM 2441 O O . ILE B 1 152 ? -1.64 1.15 -4.859 1 96.69 152 ILE B O 1
ATOM 2445 N N . VAL B 1 153 ? -1.329 -0.632 -6.172 1 96.12 153 VAL B N 1
ATOM 2446 C CA . VAL B 1 153 ? -0.737 0.132 -7.266 1 96.12 153 VAL B CA 1
ATOM 2447 C C . VAL B 1 153 ? -1.803 0.449 -8.312 1 96.12 153 VAL B C 1
ATOM 2449 O O . VAL B 1 153 ? -2.463 -0.455 -8.828 1 96.12 153 VAL B O 1
ATOM 2452 N N . LYS B 1 154 ? -1.848 1.72 -8.562 1 90.12 154 LYS B N 1
ATOM 2453 C CA . LYS B 1 154 ? -2.887 2.178 -9.477 1 90.12 154 LYS B CA 1
ATOM 2454 C C . LYS B 1 154 ? -2.367 2.238 -10.914 1 90.12 154 LYS B C 1
ATOM 2456 O O . LYS B 1 154 ? -1.246 2.689 -11.156 1 90.12 154 LYS B O 1
ATOM 2461 N N . ASP B 1 155 ? -3.129 1.688 -11.766 1 78.69 155 ASP B N 1
ATOM 2462 C CA . ASP B 1 155 ? -2.807 1.713 -13.188 1 78.69 155 ASP B CA 1
ATOM 2463 C C . ASP B 1 155 ? -3.736 2.658 -13.945 1 78.69 155 ASP B C 1
ATOM 2465 O O . ASP B 1 155 ? -4.926 2.373 -14.102 1 78.69 155 ASP B O 1
ATOM 2469 N N . ASP B 1 156 ? -3.213 3.822 -14.164 1 68.56 156 ASP B N 1
ATOM 2470 C CA . ASP B 1 156 ? -4.027 4.785 -14.898 1 68.56 156 ASP B CA 1
ATOM 2471 C C . ASP B 1 156 ? -3.729 4.727 -16.391 1 68.56 156 ASP B C 1
ATOM 2473 O O . ASP B 1 156 ? -4.148 5.605 -17.156 1 68.56 156 ASP B O 1
ATOM 2477 N N . ARG B 1 157 ? -2.93 3.787 -16.844 1 62.62 157 ARG B N 1
ATOM 2478 C CA . ARG B 1 157 ? -2.609 3.701 -18.266 1 62.62 157 ARG B CA 1
ATOM 2479 C C . ARG B 1 157 ? -3.844 3.34 -19.078 1 62.62 157 ARG B C 1
ATOM 2481 O O . ARG B 1 157 ? -4.695 2.572 -18.625 1 62.62 157 ARG B O 1
ATOM 2488 N N . PRO B 1 158 ? -4.137 4.207 -20.109 1 57.41 158 PRO B N 1
ATOM 2489 C CA . PRO B 1 158 ? -5.266 3.842 -20.969 1 57.41 158 PRO B CA 1
ATOM 2490 C C . PRO B 1 158 ? -5.195 2.395 -21.453 1 57.41 158 PRO B C 1
ATOM 2492 O O . PRO B 1 158 ? -4.102 1.848 -21.609 1 57.41 158 PRO B O 1
ATOM 2495 N N . GLU B 1 159 ? -6.316 1.623 -21.172 1 53.44 159 GLU B N 1
ATOM 2496 C CA . GLU B 1 159 ? -6.328 0.259 -21.703 1 53.44 159 GLU B CA 1
ATOM 2497 C C . GLU B 1 159 ? -5.844 0.216 -23.141 1 53.44 159 GLU B C 1
ATOM 2499 O O . GLU B 1 159 ? -6.262 1.029 -23.969 1 53.44 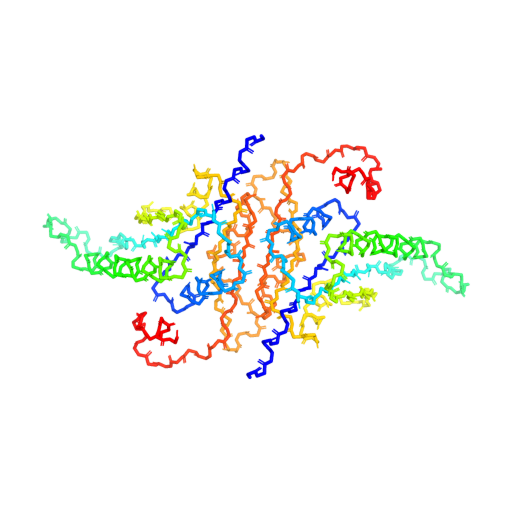159 GLU B O 1
ATOM 2504 N N . GLU B 1 160 ? -4.699 0.08 -23.375 1 47.06 160 GLU B N 1
ATOM 2505 C CA . GLU B 1 160 ? -4.469 -0.117 -24.797 1 47.06 160 GLU B CA 1
ATOM 2506 C C . GLU B 1 160 ? -5.461 -1.118 -25.391 1 47.06 160 GLU B C 1
ATOM 2508 O O . GLU B 1 160 ? -5.82 -2.098 -24.734 1 47.06 160 GLU B O 1
ATOM 2513 N N . GLU B 1 161 ? -6.539 -0.718 -26.141 1 41.81 161 GLU B N 1
ATOM 2514 C CA . GLU B 1 161 ? -7.508 -1.541 -26.859 1 41.81 161 GLU B CA 1
ATOM 2515 C C . GLU B 1 161 ? -6.934 -2.918 -27.188 1 41.81 161 GLU B C 1
ATOM 2517 O O . GLU B 1 161 ? -7.645 -3.789 -27.688 1 41.81 161 GLU B O 1
ATOM 2522 N N . GLY B 1 162 ? -5.68 -3.086 -27.703 1 39.69 162 GLY B N 1
ATOM 2523 C CA . GLY B 1 162 ? -5.297 -4.293 -28.422 1 39.69 162 GLY B CA 1
ATOM 2524 C C . GLY B 1 162 ? -5.266 -5.523 -27.531 1 39.69 162 GLY B C 1
ATOM 2525 O O . GLY B 1 162 ? -5.402 -5.422 -26.312 1 39.69 162 GLY B O 1
ATOM 2526 N N . ASN B 1 163 ? -5.434 -6.824 -28.156 1 37.91 163 ASN B N 1
ATOM 2527 C CA . ASN B 1 163 ? -5.391 -8.219 -27.719 1 37.91 163 ASN B CA 1
ATOM 2528 C C . ASN B 1 163 ? -4.277 -8.445 -26.703 1 37.91 163 ASN B C 1
ATOM 2530 O O . ASN B 1 163 ? -3.209 -8.953 -27.047 1 37.91 163 ASN B O 1
ATOM 2534 N N . SER B 1 164 ? -3.934 -7.633 -25.922 1 40.59 164 SER B N 1
ATOM 2535 C CA . SER B 1 164 ? -2.697 -7.773 -25.156 1 40.59 164 SER B CA 1
ATOM 2536 C C . SER B 1 164 ? -2.746 -9 -24.25 1 40.59 164 SER B C 1
ATOM 2538 O O . SER B 1 164 ? -3.535 -9.047 -23.312 1 40.59 164 SER B O 1
ATOM 2540 N N . ARG B 1 165 ? -2.709 -10.016 -24.609 1 37.25 165 ARG B N 1
ATOM 2541 C CA . ARG B 1 165 ? -2.418 -11.188 -23.797 1 37.25 165 ARG B CA 1
ATOM 2542 C C . ARG B 1 165 ? -1.333 -10.875 -22.766 1 37.25 165 ARG B C 1
ATOM 2544 O O . ARG B 1 165 ? -0.548 -9.945 -22.953 1 37.25 165 ARG B O 1
ATOM 2551 N N . TRP B 1 166 ? -0.575 -11.07 -21.844 1 37.66 166 TRP B N 1
ATOM 2552 C CA . TRP B 1 166 ? 0.266 -10.078 -21.188 1 37.66 166 TRP B CA 1
ATOM 2553 C C . TRP B 1 166 ? 0.993 -9.211 -22.219 1 37.66 166 TRP B C 1
ATOM 2555 O O . TRP B 1 166 ? 1.922 -9.672 -22.875 1 37.66 166 TRP B O 1
ATOM 2565 N N . PRO B 1 167 ? 0.712 -8.391 -23.109 1 35.41 167 PRO B N 1
ATOM 2566 C CA . PRO B 1 167 ? 1.613 -7.906 -24.156 1 35.41 167 PRO B CA 1
ATOM 2567 C C . PRO B 1 167 ? 2.977 -7.48 -23.625 1 35.41 167 PRO B C 1
ATOM 2569 O O . PRO B 1 167 ? 3.166 -7.41 -22.406 1 35.41 167 PRO B O 1
ATOM 2572 N N . VAL B 1 168 ? 3.713 -6.27 -24.125 1 32.12 168 VAL B N 1
ATOM 2573 C CA . VAL B 1 168 ? 4.684 -5.195 -24.328 1 32.12 168 VAL B CA 1
ATOM 2574 C C . VAL B 1 168 ? 5.039 -4.559 -23 1 32.12 168 VAL B C 1
ATOM 2576 O O . VAL B 1 168 ? 5.969 -3.75 -22.906 1 32.12 168 VAL B O 1
ATOM 2579 N N . TRP B 1 169 ? 4.43 -4.383 -22.125 1 31.06 169 TRP B N 1
ATOM 2580 C CA . TRP B 1 169 ? 4.703 -3.566 -20.953 1 31.06 169 TRP B CA 1
ATOM 2581 C C . TRP B 1 169 ? 5.852 -4.156 -20.141 1 31.06 169 TRP B C 1
ATOM 2583 O O . TRP B 1 169 ? 6.379 -3.502 -19.234 1 31.06 169 TRP B O 1
ATOM 2593 N N . ALA B 1 170 ? 5.91 -5.375 -20.078 1 32.03 170 ALA B N 1
ATOM 2594 C CA . ALA B 1 170 ? 7.16 -5.957 -19.594 1 32.03 170 ALA B CA 1
ATOM 2595 C C . ALA B 1 170 ? 8.32 -5.598 -20.516 1 32.03 170 ALA B C 1
ATOM 2597 O O . ALA B 1 170 ? 9.469 -5.965 -20.25 1 32.03 170 ALA B O 1
ATOM 2598 N N . ARG B 1 171 ? 8.023 -5.23 -21.672 1 28.55 171 ARG B N 1
ATOM 2599 C CA . ARG B 1 171 ? 8.992 -4.965 -22.719 1 28.55 171 ARG B CA 1
ATOM 2600 C C . ARG B 1 171 ? 9.68 -3.617 -22.516 1 28.55 171 ARG B C 1
ATOM 2602 O O . ARG B 1 171 ? 10.523 -3.213 -23.312 1 28.55 171 ARG B O 1
ATOM 2609 N N . LEU B 1 172 ? 8.969 -2.744 -21.812 1 27.75 172 LEU B N 1
ATOM 2610 C CA . LEU B 1 172 ? 9.773 -1.532 -21.688 1 27.75 172 LEU B CA 1
ATOM 2611 C C . LEU B 1 172 ? 10.883 -1.715 -20.656 1 27.75 172 LEU B C 1
ATOM 2613 O O . LEU B 1 172 ? 10.68 -2.381 -19.641 1 27.75 172 LEU B O 1
#

Radius of gyration: 22.54 Å; Cα contacts (8 Å, |Δi|>4): 567; chains: 2; bounding box: 49×74×57 Å

pLDDT: mean 75.36, std 22.06, range [27.75, 98.38]

Secondary structure (DSSP, 8-state):
---PPPPEEEEEE-SSHHHHHHHHHHHHHT--TTPEEEEEEEEE-----SS-SSGGGS----HHHHHHHHHHHHHHHHHHHHHHHH-TTSEEEEEEEEE-SS-HHHHHHHHHHHTT-SEEEEEEE--TT-SS----HHHHHHHHH-SSEEEEEEE-S---SS--SS-STT--/---PPPPEEEEEE-SSHHHHHHHHHHHHHT--TTPEEEEEEEEE-----SS-SSGGGS----HHHHHHHHHHHHHHHHHHHHHHHH-TTSEEEEEEEEE-SS-HHHHHHHHHHHTT-SEEEEEEE--TT-SS----HHHHHHHHH-SSEEEEEEE-S----S--SS-GGG--

InterPro domains:
  IPR006015 Universal stress protein A family [PR01438] (6-24)
  IPR006015 Universal stress protein A family [PR01438] (114-126)
  IPR006015 Universal stress protein A family [PR01438] (132-154)
  IPR006016 UspA [PF00582] (7-154)
  IPR014729 Rossmann-like alpha/beta/alpha sandwich fold [G3DSA:3.40.50.620] (1-157)